Protein 6QKV (pdb70)

Organism: Pseudomonas aeruginosa (strain ATCC 15692 / DSM 22644 / CIP 104116 / JCM 14847 / LMG 12228 / 1C / PRS 101 / PAO1) (NCBI:txid208964)

Sequence (286 aa):
SHMFHVILFQPEIPPNTGNIIRLCANAGCSLHLIEPLGFELDAGLDYHEYASVRRYPYLQSCLEALGQPRLFAFTTKGSRAFHEVAYQRGDAFLFGPESRGLPEDVRNALPTDRRLRLPMREGCRSLNLSNTVAVTVYEAWRQLGFAMDSHMFHVILFQPEIPPNTGNIIRLCANAGCSLHLIEPLGFSVRRYPYLQSCLEALGQPRLFAFTTKGSRAFHEVAYQRGDAFLFGPESRGLPEDVRNALPTDRRLRLPMREGCRSLNLSNTVAVTVYEAWRQLGFAMD

Nearest PDB structures (foldseek):
  6qkv-assembly1_A  TM=1.007E+00  e=8.409E-33  Pseudomonas aeruginosa
  6qkv-assembly1_B  TM=9.987E-01  e=2.099E-28  Pseudomonas aeruginosa
  6qh8-assembly1_A  TM=9.660E-01  e=5.030E-29  Pseudomonas aeruginosa
  6qh8-assembly2_D  TM=9.516E-01  e=4.424E-28  Pseudomonas aeruginosa
  4kgn-assembly4_G  TM=9.432E-01  e=8.434E-19  Burkholderia pseudomallei 1710b

B-factor: mean 39.18, std 14.66, range [15.57, 101.91]

InterPro domains:
  IPR001537 tRNA/rRNA methyltransferase, SpoU type [PF00588] (2-142)
  IPR016914 tRNA (cytidine/uridine-2'-O-)-methyltransferase TrmL [MF_01885] (2-151)
  IPR016914 tRNA (cytidine/uridine-2'-O-)-methyltransferase TrmL [PIRSF029256] (1-151)
  IPR016914 tRNA (cytidine/uridine-2'-O-)-methyltransferase TrmL [PTHR42971] (1-150)
  IPR016914 tRNA (cytidine/uridine-2'-O-)-methyltransferase TrmL [cd18094] (3-148)
  IPR029026 tRNA (guanine-N1-)-methyltransferase, N-terminal [G3DSA:3.40.1280.10] (1-152)
  IPR029028 Alpha/beta knot methyltransferases [SSF75217] (1-150)

Structure (mmCIF, N/CA/C/O backbone):
data_6QKV
#
_entry.id   6QKV
#
_cell.length_a   85.661
_cell.length_b   167.114
_cell.length_c   48.924
_cell.angle_alpha   90.00
_cell.angle_beta   90.00
_cell.angle_gamma   90.00
#
_symmetry.space_group_name_H-M   'C 2 2 21'
#
loop_
_entity.id
_entity.type
_entity.pdbx_description
1 polymer "tRNA (cytidine(34)-2'-O)-methyltransferase"
2 non-polymer 'SULFATE ION'
3 non-polymer GLYCEROL
4 water water
#
loop_
_atom_site.group_PDB
_atom_site.id
_atom_site.type_symbol
_atom_site.label_atom_id
_atom_site.label_alt_id
_atom_site.label_comp_id
_atom_site.label_asym_id
_atom_site.label_entity_id
_atom_site.label_seq_id
_atom_site.pdbx_PDB_ins_code
_atom_site.Cartn_x
_atom_site.Cartn_y
_atom_site.Cartn_z
_atom_site.occupancy
_atom_site.B_iso_or_equiv
_atom_site.auth_seq_id
_atom_site.auth_comp_id
_atom_site.auth_asym_id
_atom_site.auth_atom_id
_atom_site.pdbx_PDB_model_num
ATOM 1 N N . SER A 1 1 ? -25.706 -25.473 4.056 1.00 54.32 4 SER A N 1
ATOM 2 C CA . SER A 1 1 ? -26.854 -25.499 3.151 1.00 55.88 4 SER A CA 1
ATOM 3 C C . SER A 1 1 ? -26.425 -25.051 1.755 1.00 51.14 4 SER A C 1
ATOM 4 O O . SER A 1 1 ? -25.628 -24.119 1.604 1.00 48.71 4 SER A O 1
ATOM 7 N N . HIS A 1 2 ? -26.943 -25.717 0.728 1.00 45.63 5 HIS A N 1
ATOM 8 C CA . HIS A 1 2 ? -26.458 -25.509 -0.627 1.00 40.57 5 HIS A CA 1
ATOM 9 C C . HIS A 1 2 ? -27.573 -24.978 -1.514 1.00 37.15 5 HIS A C 1
ATOM 10 O O . HIS A 1 2 ? -28.715 -25.444 -1.442 1.00 36.29 5 HIS A O 1
ATOM 17 N N . MET A 1 3 ? -27.221 -24.003 -2.357 1.00 31.33 6 MET A N 1
ATOM 18 C CA . MET A 1 3 ? -28.196 -23.392 -3.255 1.00 31.17 6 MET A CA 1
ATOM 19 C C . MET A 1 3 ? -28.820 -24.409 -4.214 1.00 28.71 6 MET A C 1
ATOM 20 O O . MET A 1 3 ? -30.053 -24.464 -4.354 1.00 28.69 6 MET A O 1
ATOM 25 N N . PHE A 1 4 ? -27.990 -25.188 -4.921 1.00 26.14 7 PHE A N 1
ATOM 26 C CA . PHE A 1 4 ? -28.481 -26.222 -5.833 1.00 23.24 7 PHE A CA 1
ATOM 27 C C . PHE A 1 4 ? -27.755 -27.535 -5.571 1.00 26.75 7 PHE A C 1
ATOM 28 O O . PHE A 1 4 ? -26.711 -27.563 -4.917 1.00 26.23 7 PHE A O 1
ATOM 36 N N . HIS A 1 5 ? -28.304 -28.630 -6.114 1.00 20.86 8 HIS A N 1
ATOM 37 C CA . HIS A 1 5 ? -27.722 -29.966 -5.981 1.00 20.93 8 HIS A CA 1
ATOM 38 C C . HIS A 1 5 ? -27.441 -30.507 -7.372 1.00 24.43 8 HIS A C 1
ATOM 39 O O . HIS A 1 5 ? -28.368 -30.655 -8.174 1.00 23.36 8 HIS A O 1
ATOM 46 N N . VAL A 1 6 ? -26.183 -30.838 -7.649 1.00 20.50 9 VAL A N 1
ATOM 47 C CA . VAL A 1 6 ? -25.811 -31.429 -8.931 1.00 19.39 9 VAL A CA 1
ATOM 48 C C . VAL A 1 6 ? -25.745 -32.931 -8.738 1.00 19.39 9 VAL A C 1
ATOM 49 O O . VAL A 1 6 ? -25.108 -33.417 -7.793 1.00 20.67 9 VAL A O 1
ATOM 53 N N . ILE A 1 7 ? -26.414 -33.675 -9.612 1.00 18.17 10 ILE A N 1
ATOM 54 C CA . ILE A 1 7 ? -26.416 -35.134 -9.546 1.00 18.38 10 ILE A CA 1
ATOM 55 C C . ILE A 1 7 ? -25.849 -35.648 -10.856 1.00 18.53 10 ILE A C 1
ATOM 56 O O . ILE A 1 7 ? -26.399 -35.366 -11.927 1.00 15.57 10 ILE A O 1
ATOM 61 N N . LEU A 1 8 ? -24.749 -36.390 -10.773 1.00 17.49 11 LEU A N 1
ATOM 62 C CA . LEU A 1 8 ? -24.145 -37.033 -11.934 1.00 18.07 11 LEU A CA 1
ATOM 63 C C . LEU A 1 8 ? -24.519 -38.510 -11.898 1.00 19.30 11 LEU A C 1
ATOM 64 O O . LEU A 1 8 ? -24.175 -39.215 -10.942 1.00 19.50 11 LEU A O 1
ATOM 69 N N . PHE A 1 9 ? -25.231 -38.967 -12.929 1.00 19.06 12 PHE A N 1
ATOM 70 C CA . PHE A 1 9 ? -25.651 -40.356 -13.044 1.00 20.61 12 PHE A CA 1
ATOM 71 C C . PHE A 1 9 ? -24.545 -41.151 -13.732 1.00 21.99 12 PHE A C 1
ATOM 72 O O . PHE A 1 9 ? -24.245 -40.912 -14.908 1.00 20.54 12 PHE A O 1
ATOM 80 N N . GLN A 1 10 ? -23.930 -42.061 -12.982 1.00 19.39 13 GLN A N 1
ATOM 81 C CA . GLN A 1 10 ? -22.868 -42.947 -13.470 1.00 20.99 13 GLN A CA 1
ATOM 82 C C . GLN A 1 10 ? -21.769 -42.258 -14.262 1.00 22.63 13 GLN A C 1
ATOM 83 O O . GLN A 1 10 ? -21.443 -42.648 -15.384 1.00 20.06 13 GLN A O 1
ATOM 89 N N . PRO A 1 11 ? -21.123 -41.243 -13.678 1.00 22.48 14 PRO A N 1
ATOM 90 C CA . PRO A 1 11 ? -20.090 -40.514 -14.420 1.00 20.80 14 PRO A CA 1
ATOM 91 C C . PRO A 1 11 ? -18.906 -41.421 -14.716 1.00 26.15 14 PRO A C 1
ATOM 92 O O . PRO A 1 11 ? -18.560 -42.314 -13.935 1.00 23.71 14 PRO A O 1
ATOM 96 N N . GLU A 1 12 ? -18.283 -41.176 -15.866 1.00 21.13 15 GLU A N 1
ATOM 97 C CA . GLU A 1 12 ? -17.279 -42.066 -16.421 1.00 27.52 15 GLU A CA 1
ATOM 98 C C . GLU A 1 12 ? -15.868 -41.490 -16.470 1.00 27.42 15 GLU A C 1
ATOM 99 O O . GLU A 1 12 ? -14.917 -42.264 -16.411 1.00 26.67 15 GLU A O 1
ATOM 105 N N . ILE A 1 13 ? -15.700 -40.175 -16.605 1.00 28.29 16 ILE A N 1
ATOM 106 C CA . ILE A 1 13 ? -14.429 -39.548 -16.965 1.00 27.07 16 ILE A CA 1
ATOM 107 C C . ILE A 1 13 ? -13.918 -38.761 -15.756 1.00 28.22 16 ILE A C 1
ATOM 108 O O . ILE A 1 13 ? -14.530 -37.752 -15.371 1.00 25.07 16 ILE A O 1
ATOM 113 N N . PRO A 1 14 ? -12.806 -39.157 -15.137 1.00 29.48 17 PRO A N 1
ATOM 114 C CA . PRO A 1 14 ? -12.420 -38.563 -13.840 1.00 28.18 17 PRO A CA 1
ATOM 115 C C . PRO A 1 14 ? -12.257 -37.050 -13.906 1.00 24.28 17 PRO A C 1
ATOM 116 O O . PRO A 1 14 ? -12.727 -36.341 -13.000 1.00 24.91 17 PRO A O 1
ATOM 120 N N . PRO A 1 15 ? -11.565 -36.504 -14.920 1.00 28.70 18 PRO A N 1
ATOM 121 C CA . PRO A 1 15 ? -11.353 -35.042 -14.939 1.00 28.93 18 PRO A CA 1
ATOM 122 C C . PRO A 1 15 ? -12.636 -34.228 -15.063 1.00 26.43 18 PRO A C 1
ATOM 123 O O . PRO A 1 15 ? -12.666 -33.078 -14.600 1.00 24.33 18 PRO A O 1
ATOM 127 N N . ASN A 1 16 ? -13.682 -34.778 -15.689 1.00 23.87 19 ASN A N 1
ATOM 128 C CA . ASN A 1 16 ? -14.972 -34.093 -15.727 1.00 25.10 19 ASN A CA 1
ATOM 129 C C . ASN A 1 16 ? -15.507 -33.875 -14.326 1.00 21.21 19 ASN A C 1
ATOM 130 O O . ASN A 1 16 ? -15.971 -32.782 -13.986 1.00 22.75 19 ASN A O 1
ATOM 135 N N . THR A 1 17 ? -15.497 -34.933 -13.513 1.00 23.83 20 THR A N 1
ATOM 136 C CA . THR A 1 17 ? -15.985 -34.823 -12.142 1.00 22.20 20 THR A CA 1
ATOM 137 C C . THR A 1 17 ? -15.101 -33.892 -11.323 1.00 21.71 20 THR A C 1
ATOM 138 O O . THR A 1 17 ? -15.601 -33.099 -10.516 1.00 23.76 20 THR A O 1
ATOM 142 N N . GLY A 1 18 ? -13.785 -33.941 -11.540 1.00 24.83 21 GLY A N 1
ATOM 143 C CA . GLY A 1 18 ? -12.914 -32.984 -10.876 1.00 23.90 21 GLY A CA 1
ATOM 144 C C . GLY A 1 18 ? -13.269 -31.546 -11.205 1.00 26.82 21 GLY A C 1
ATOM 145 O O . GLY A 1 18 ? -13.367 -30.704 -10.318 1.00 28.56 21 GLY A O 1
ATOM 146 N N . ASN A 1 19 ? -13.465 -31.244 -12.497 1.00 23.78 22 ASN A N 1
ATOM 147 C CA . ASN A 1 19 ? -13.884 -29.893 -12.873 1.00 23.73 22 ASN A CA 1
ATOM 148 C C . ASN A 1 19 ? -15.239 -29.551 -12.283 1.00 24.24 22 ASN A C 1
ATOM 149 O O . ASN A 1 19 ? -15.487 -28.391 -11.926 1.00 24.04 22 ASN A O 1
ATOM 154 N N . ILE A 1 20 ? -16.130 -30.539 -12.174 1.00 21.32 23 ILE A N 1
ATOM 155 C CA . ILE A 1 20 ? -17.448 -30.244 -11.625 1.00 21.55 23 ILE A CA 1
ATOM 156 C C . ILE A 1 20 ? -17.370 -29.987 -10.117 1.00 23.05 23 ILE A C 1
ATOM 157 O O . ILE A 1 20 ? -18.116 -29.164 -9.592 1.00 21.66 23 ILE A O 1
ATOM 162 N N . ILE A 1 21 ? -16.467 -30.663 -9.405 1.00 24.65 24 ILE A N 1
ATOM 163 C CA . ILE A 1 21 ? -16.270 -30.364 -7.984 1.00 25.65 24 ILE A CA 1
ATOM 164 C C . ILE A 1 21 ? -15.873 -28.905 -7.799 1.00 27.20 24 ILE A C 1
ATOM 165 O O . ILE A 1 21 ? -16.428 -28.184 -6.956 1.00 26.69 24 ILE A O 1
ATOM 170 N N . ARG A 1 22 ? -14.908 -28.440 -8.596 1.00 28.16 25 ARG A N 1
ATOM 171 C CA . ARG A 1 22 ? -14.499 -27.042 -8.499 1.00 31.32 25 ARG A CA 1
ATOM 172 C C . ARG A 1 22 ? -15.667 -26.110 -8.807 1.00 30.49 25 ARG A C 1
ATOM 173 O O . ARG A 1 22 ? -15.878 -25.109 -8.111 1.00 27.62 25 ARG A O 1
ATOM 181 N N . LEU A 1 23 ? -16.457 -26.432 -9.836 1.00 25.51 26 LEU A N 1
ATOM 182 C CA . LEU A 1 23 ? -17.615 -25.595 -10.155 1.00 26.59 26 LEU A CA 1
ATOM 183 C C . LEU A 1 23 ? -18.580 -25.530 -8.983 1.00 27.32 26 LEU A C 1
ATOM 184 O O . LEU A 1 23 ? -19.099 -24.451 -8.639 1.00 23.98 26 LEU A O 1
ATOM 189 N N . CYS A 1 24 ? -18.846 -26.675 -8.359 1.00 25.77 27 CYS A N 1
ATOM 190 C CA . CYS A 1 24 ? -19.826 -26.689 -7.281 1.00 27.82 27 CYS A CA 1
ATOM 191 C C . CYS A 1 24 ? -19.328 -25.904 -6.078 1.00 27.16 27 CYS A C 1
ATOM 192 O O . CYS A 1 24 ? -20.106 -25.173 -5.444 1.00 29.00 27 CYS A O 1
ATOM 195 N N . ALA A 1 25 ? -18.027 -25.986 -5.783 1.00 26.42 28 ALA A N 1
ATOM 196 C CA . ALA A 1 25 ? -17.485 -25.185 -4.689 1.00 34.19 28 ALA A CA 1
ATOM 197 C C . ALA A 1 25 ? -17.629 -23.693 -4.990 1.00 31.80 28 ALA A C 1
ATOM 198 O O . ALA A 1 25 ? -18.037 -22.912 -4.124 1.00 31.86 28 ALA A O 1
ATOM 200 N N . ASN A 1 26 ? -17.357 -23.287 -6.231 1.00 30.62 29 ASN A N 1
ATOM 201 C CA . ASN A 1 26 ? -17.503 -21.881 -6.598 1.00 31.82 29 ASN A CA 1
ATOM 202 C C . ASN A 1 26 ? -18.957 -21.418 -6.509 1.00 32.74 29 ASN A C 1
ATOM 203 O O . ASN A 1 26 ? -19.236 -20.310 -6.041 1.00 36.46 29 ASN A O 1
ATOM 208 N N . ALA A 1 27 ? -19.900 -22.239 -6.942 1.00 27.90 30 ALA A N 1
ATOM 209 C CA . ALA A 1 27 ? -21.279 -21.768 -7.028 1.00 28.61 30 ALA A CA 1
ATOM 210 C C . ALA A 1 27 ? -22.121 -22.120 -5.806 1.00 30.53 30 ALA A C 1
ATOM 211 O O . ALA A 1 27 ? -23.278 -21.691 -5.726 1.00 33.11 30 ALA A O 1
ATOM 213 N N . GLY A 1 28 ? -21.581 -22.885 -4.865 1.00 28.03 31 GLY A N 1
ATOM 214 C CA . GLY A 1 28 ? -22.319 -23.231 -3.671 1.00 31.63 31 GLY A CA 1
ATOM 215 C C . GLY A 1 28 ? -23.252 -24.410 -3.818 1.00 35.30 31 GLY A C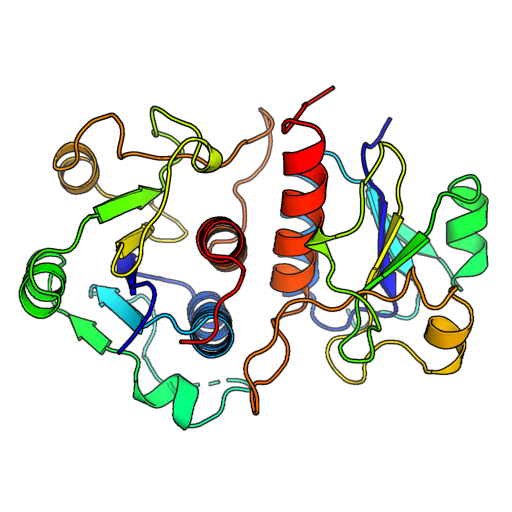 1
ATOM 216 O O . GLY A 1 28 ? -24.228 -24.512 -3.063 1.00 37.84 31 GLY A O 1
ATOM 217 N N . CYS A 1 29 ? -22.980 -25.307 -4.764 1.00 26.51 32 CYS A N 1
ATOM 218 C CA . CYS A 1 29 ? -23.792 -26.487 -5.011 1.00 27.25 32 CYS A CA 1
ATOM 219 C C . CYS A 1 29 ? -23.227 -27.695 -4.283 1.00 26.53 32 CYS A C 1
ATOM 220 O O . CYS A 1 29 ? -22.017 -27.816 -4.097 1.00 24.28 32 CYS A O 1
ATOM 223 N N . SER A 1 30 ? -24.116 -28.600 -3.891 1.00 25.55 33 SER A N 1
ATOM 224 C CA . SER A 1 30 ? -23.699 -29.918 -3.445 1.00 29.60 33 SER A CA 1
ATOM 225 C C . SER A 1 30 ? -23.587 -30.839 -4.654 1.00 25.95 33 SER A C 1
ATOM 226 O O . SER A 1 30 ? -24.250 -30.638 -5.672 1.00 22.93 33 SER A O 1
ATOM 229 N N . LEU A 1 31 ? -22.739 -31.856 -4.536 1.00 24.24 34 LEU A N 1
ATOM 230 C CA . LEU A 1 31 ? -22.458 -32.760 -5.641 1.00 22.48 34 LEU A CA 1
ATOM 231 C C . LEU A 1 31 ? -22.725 -34.188 -5.192 1.00 25.99 34 LEU A C 1
ATOM 232 O O . LEU A 1 31 ? -22.263 -34.605 -4.121 1.00 21.78 34 LEU A O 1
ATOM 237 N N . HIS A 1 32 ? -23.460 -34.930 -6.017 1.00 20.30 35 HIS A N 1
ATOM 238 C CA . HIS A 1 32 ? -23.893 -36.283 -5.715 1.00 20.57 35 HIS A CA 1
ATOM 239 C C . HIS A 1 32 ? -23.624 -37.152 -6.928 1.00 23.18 35 HIS A C 1
ATOM 240 O O . HIS A 1 32 ? -23.963 -36.762 -8.049 1.00 19.83 35 HIS A O 1
ATOM 247 N N . LEU A 1 33 ? -23.015 -38.310 -6.706 1.00 18.01 36 LEU A N 1
ATOM 248 C CA . LEU A 1 33 ? -22.646 -39.227 -7.778 1.00 18.53 36 LEU A CA 1
ATOM 249 C C . LEU A 1 33 ? -23.381 -40.545 -7.597 1.00 18.62 36 LEU A C 1
ATOM 250 O O . LEU A 1 33 ? -23.348 -41.129 -6.508 1.00 22.18 36 LEU A O 1
ATOM 255 N N . ILE A 1 34 ? -24.004 -41.036 -8.667 1.00 17.76 37 ILE A N 1
ATOM 256 C CA . ILE A 1 34 ? -24.754 -42.292 -8.637 1.00 21.55 37 ILE A CA 1
ATOM 257 C C . ILE A 1 34 ? -23.876 -43.391 -9.210 1.00 24.52 37 ILE A C 1
ATOM 258 O O . ILE A 1 34 ? -23.448 -43.317 -10.372 1.00 21.53 37 ILE A O 1
ATOM 263 N N . GLU A 1 35 ? -23.612 -44.411 -8.392 1.00 20.84 38 GLU A N 1
ATOM 264 C CA . GLU A 1 35 ? -22.816 -45.563 -8.791 1.00 22.71 38 GLU A CA 1
ATOM 265 C C . GLU A 1 35 ? -23.543 -46.404 -9.842 1.00 26.24 38 GLU A C 1
ATOM 266 O O . GLU A 1 35 ? -24.762 -46.322 -9.982 1.00 24.89 38 GLU A O 1
ATOM 272 N N . PRO A 1 36 ? -22.805 -47.241 -10.593 1.00 26.36 39 PRO A N 1
ATOM 273 C CA . PRO A 1 36 ? -21.337 -47.337 -10.579 1.00 25.64 39 PRO A CA 1
ATOM 274 C C . PRO A 1 36 ? -20.665 -46.172 -11.303 1.00 30.84 39 PRO A C 1
ATOM 275 O O . PRO A 1 36 ? -21.199 -45.691 -12.311 1.00 25.57 39 PRO A O 1
ATOM 279 N N . LEU A 1 37 ? -19.520 -45.729 -10.787 1.00 27.93 4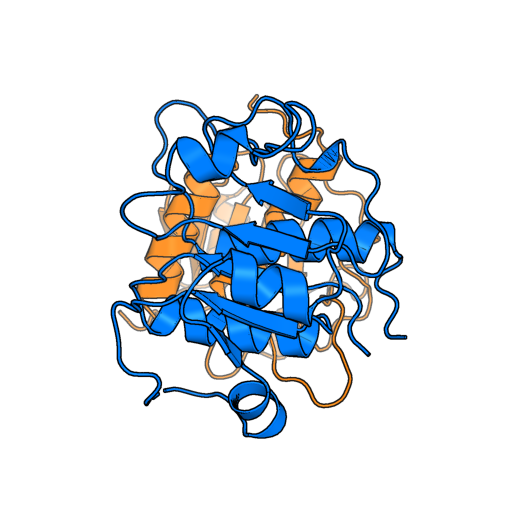0 LEU A N 1
ATOM 280 C CA . LEU A 1 37 ? -18.679 -44.737 -11.435 1.00 30.76 40 LEU A CA 1
ATOM 281 C C . LEU A 1 37 ? -17.683 -45.427 -12.349 1.00 34.19 40 LEU A C 1
ATOM 282 O O . LEU A 1 37 ? -17.294 -46.568 -12.109 1.00 33.29 40 LEU A O 1
ATOM 287 N N . GLY A 1 38 ? -17.243 -44.712 -13.385 1.00 28.47 41 GLY A N 1
ATOM 288 C CA . GLY A 1 38 ? -16.245 -45.280 -14.269 1.00 32.07 41 GLY A CA 1
ATOM 289 C C . GLY A 1 38 ? -14.820 -45.123 -13.800 1.00 31.00 41 GLY A C 1
ATOM 290 O O . GLY A 1 38 ? -13.888 -45.458 -14.530 1.00 40.56 41 GLY A O 1
ATOM 291 N N . PHE A 1 39 ? -14.623 -44.608 -12.594 1.00 29.73 42 PHE A N 1
ATOM 292 C CA . PHE A 1 39 ? -13.305 -44.322 -12.068 1.00 35.58 42 PHE A CA 1
ATOM 293 C C . PHE A 1 39 ? -13.382 -44.453 -10.558 1.00 43.22 42 PHE A C 1
ATOM 294 O O . PHE A 1 39 ? -14.467 -44.408 -9.964 1.00 37.67 42 PHE A O 1
ATOM 302 N N . GLU A 1 40 ? -12.221 -44.605 -9.935 1.00 47.02 43 GLU A N 1
ATOM 303 C CA . GLU A 1 40 ? -12.166 -44.595 -8.487 1.00 51.50 43 GLU A CA 1
ATOM 304 C C . GLU A 1 40 ? -11.994 -43.167 -7.997 1.00 52.04 43 GLU A C 1
ATOM 305 O O . GLU A 1 40 ? -11.225 -42.389 -8.572 1.00 52.16 43 GLU A O 1
ATOM 311 N N . LEU A 1 41 ? -12.726 -42.829 -6.933 1.00 48.10 44 LEU A N 1
ATOM 312 C CA . LEU A 1 41 ? -12.734 -41.475 -6.374 1.00 54.62 44 LEU A CA 1
ATOM 313 C C . LEU A 1 41 ? -11.421 -41.222 -5.630 1.00 62.87 44 LEU A C 1
ATOM 314 O O . LEU A 1 41 ? -11.366 -41.121 -4.401 1.00 65.91 44 LEU A O 1
ATOM 319 N N . ASP A 1 42 ? -10.358 -41.068 -6.425 1.00 63.35 45 ASP A N 1
ATOM 320 C CA . ASP A 1 42 ? -8.966 -41.253 -5.985 1.00 68.38 45 ASP A CA 1
ATOM 321 C C . ASP A 1 42 ? -8.765 -41.378 -4.492 1.00 69.69 45 ASP A C 1
ATOM 322 O O . ASP A 1 42 ? -8.594 -42.482 -3.983 1.00 70.46 45 ASP A O 1
ATOM 327 N N . ALA A 1 49 ? -4.962 -33.475 -8.533 1.00 74.63 52 ALA A N 1
ATOM 328 C CA . ALA A 1 49 ? -5.501 -33.002 -9.803 1.00 71.85 52 ALA A CA 1
ATOM 329 C C . ALA A 1 49 ? -5.762 -31.502 -9.753 1.00 70.04 52 ALA A C 1
ATOM 330 O O . ALA A 1 49 ? -6.248 -30.917 -10.721 1.00 69.55 52 ALA A O 1
ATOM 332 N N . GLY A 1 50 ? -5.453 -30.891 -8.610 1.00 73.07 53 GLY A N 1
ATOM 333 C CA . GLY A 1 50 ? -5.566 -29.453 -8.425 1.00 69.49 53 GLY A CA 1
ATOM 334 C C . GLY A 1 50 ? -6.559 -28.994 -7.371 1.00 72.28 53 GLY A C 1
ATOM 335 O O . GLY A 1 50 ? -6.570 -27.797 -7.045 1.00 71.87 53 GLY A O 1
ATOM 336 N N . LEU A 1 51 ? -7.390 -29.866 -6.805 1.00 69.30 54 LEU A N 1
ATOM 337 C CA . LEU A 1 51 ? -8.475 -29.428 -5.936 1.00 68.95 54 LEU A CA 1
ATOM 338 C C . LEU A 1 51 ? -8.111 -29.548 -4.458 1.00 69.37 54 LEU A C 1
ATOM 339 O O . LEU A 1 51 ? -7.279 -30.366 -4.055 1.00 69.29 54 LEU A O 1
ATOM 344 N N . ASP A 1 52 ? -8.778 -28.719 -3.651 1.00 69.56 55 ASP A N 1
ATOM 345 C CA . ASP A 1 52 ? -8.556 -28.594 -2.218 1.00 71.03 55 ASP A CA 1
ATOM 346 C C . ASP A 1 52 ? -9.357 -29.649 -1.448 1.00 73.04 55 ASP A C 1
ATOM 347 O O . ASP A 1 52 ? -10.041 -30.498 -2.028 1.00 76.11 55 ASP A O 1
ATOM 352 N N . TYR A 1 53 ? -9.279 -29.589 -0.115 1.00 71.48 56 TYR A N 1
ATOM 353 C CA . TYR A 1 53 ? -10.029 -30.518 0.729 1.00 71.41 56 TYR A CA 1
ATOM 354 C C . TYR A 1 53 ? -11.492 -30.094 0.857 1.00 71.32 56 TYR A C 1
ATOM 355 O O . TYR A 1 53 ? -12.403 -30.911 0.668 1.00 69.83 56 TYR A O 1
ATOM 364 N N . HIS A 1 54 ? -11.733 -28.816 1.165 1.00 69.79 57 HIS A N 1
ATOM 365 C CA . HIS A 1 54 ? -13.074 -28.286 1.405 1.00 73.78 57 HIS A CA 1
ATOM 366 C C . HIS A 1 54 ? -13.951 -28.285 0.155 1.00 76.34 57 HIS A C 1
ATOM 367 O O . HIS A 1 54 ? -15.120 -27.885 0.217 1.00 73.09 57 HIS A O 1
ATOM 374 N N . GLU A 1 55 ? -13.393 -28.699 -0.984 1.00 72.09 58 GLU A N 1
ATOM 375 C CA . GLU A 1 55 ? -14.174 -29.027 -2.172 1.00 68.69 58 GLU A CA 1
ATOM 376 C C . GLU A 1 55 ? -14.414 -30.527 -2.289 1.00 66.42 58 GLU A C 1
ATOM 377 O O . GLU A 1 55 ? -15.554 -30.979 -2.433 1.00 66.80 58 GLU A O 1
ATOM 383 N N . TYR A 1 56 ? -13.335 -31.302 -2.176 1.00 67.28 59 TYR A N 1
ATOM 384 C CA . TYR A 1 56 ? -13.294 -32.708 -2.564 1.00 59.98 59 TYR A CA 1
ATOM 385 C C . TYR A 1 56 ? -13.977 -33.612 -1.540 1.00 68.74 59 TYR A C 1
ATOM 386 O O . TYR A 1 56 ? -14.494 -34.679 -1.902 1.00 63.65 59 TYR A O 1
ATOM 395 N N . ALA A 1 57 ? -14.019 -33.193 -0.270 1.00 69.23 60 ALA A N 1
ATOM 396 C CA . ALA A 1 57 ? -14.490 -34.056 0.808 1.00 65.61 60 ALA A CA 1
ATOM 397 C C . ALA A 1 57 ? -16.003 -34.028 0.994 1.00 58.41 60 ALA A C 1
ATOM 398 O O . ALA A 1 57 ? -16.543 -34.910 1.670 1.00 56.53 60 ALA A O 1
ATOM 400 N N . SER A 1 58 ? -16.696 -33.043 0.433 1.00 57.87 61 SER A N 1
ATOM 401 C CA . SER A 1 58 ? -18.146 -32.951 0.554 1.00 56.63 61 SER A CA 1
ATOM 402 C C . SER A 1 58 ? -18.886 -33.728 -0.533 1.00 51.06 61 SER A C 1
ATOM 403 O O . SER A 1 58 ? -20.121 -33.755 -0.524 1.00 47.79 61 SER A O 1
ATOM 406 N N . VAL A 1 59 ? -18.171 -34.350 -1.464 1.00 49.51 62 VAL A N 1
ATOM 407 C CA . VAL A 1 59 ? -18.801 -35.057 -2.574 1.00 42.20 62 VAL A CA 1
ATOM 408 C C . VAL A 1 59 ? -19.337 -36.395 -2.083 1.00 37.73 62 VAL A C 1
ATOM 409 O O . VAL A 1 59 ? -18.612 -37.179 -1.462 1.00 36.64 62 VAL A O 1
ATOM 413 N N . ARG A 1 60 ? -20.600 -36.668 -2.378 1.00 30.00 63 ARG A N 1
ATOM 414 C CA . ARG A 1 60 ? -21.290 -37.843 -1.866 1.00 25.82 63 ARG A CA 1
ATOM 415 C C . ARG A 1 60 ? -21.606 -38.820 -2.991 1.00 31.08 63 ARG A C 1
ATOM 416 O O . ARG A 1 60 ? -21.922 -38.400 -4.113 1.00 25.81 63 ARG A O 1
ATOM 424 N N . ARG A 1 61 ? -21.522 -40.123 -2.692 1.00 23.50 64 ARG A N 1
ATOM 425 C CA . ARG A 1 61 ? -21.880 -41.184 -3.630 1.00 25.32 64 ARG A CA 1
ATOM 426 C C . ARG A 1 61 ? -23.087 -41.950 -3.106 1.00 27.71 64 ARG A C 1
ATOM 427 O O . ARG A 1 61 ? -23.288 -42.058 -1.895 1.00 26.91 64 ARG A O 1
ATOM 435 N N . TYR A 1 62 ? -23.882 -42.496 -4.024 1.00 23.00 65 TYR A N 1
ATOM 436 C CA . TYR A 1 62 ? -25.068 -43.282 -3.698 1.00 24.71 65 TYR A CA 1
ATOM 437 C C . TYR A 1 62 ? -25.164 -44.474 -4.633 1.00 25.15 65 TYR A C 1
ATOM 438 O O . TYR A 1 62 ? -24.824 -44.368 -5.821 1.00 23.01 65 TYR A O 1
ATOM 447 N N . PRO A 1 63 ? -25.672 -45.609 -4.134 1.00 22.15 66 PRO A N 1
ATOM 448 C CA . PRO A 1 63 ? -25.829 -46.786 -4.998 1.00 22.70 66 PRO A CA 1
ATOM 449 C C . PRO A 1 63 ? -26.878 -46.598 -6.091 1.00 30.35 66 PRO A C 1
ATOM 450 O O . PRO A 1 63 ? -26.720 -47.155 -7.186 1.00 24.60 66 PRO A O 1
ATOM 454 N N . TYR A 1 64 ? -27.932 -45.819 -5.827 1.00 25.79 67 TYR A N 1
ATOM 455 C CA . TYR A 1 64 ? -29.066 -45.661 -6.728 1.00 29.64 67 TYR A CA 1
ATOM 456 C C . TYR A 1 64 ? -29.521 -44.213 -6.711 1.00 26.98 67 TYR A C 1
ATOM 457 O O . TYR A 1 64 ? -29.381 -43.515 -5.706 1.00 24.89 67 TYR A O 1
ATOM 466 N N . LEU A 1 65 ? -30.123 -43.790 -7.819 1.00 25.32 68 LEU A N 1
ATOM 467 C CA . LEU A 1 65 ? -30.627 -42.426 -7.904 1.00 26.04 68 LEU A CA 1
ATOM 468 C C . LEU A 1 65 ? -31.675 -42.164 -6.828 1.00 25.96 68 LEU A C 1
ATOM 469 O O . LEU A 1 65 ? -31.693 -41.095 -6.206 1.00 25.94 68 LEU A O 1
ATOM 474 N N . GLN A 1 66 ? -32.560 -43.126 -6.595 1.00 27.89 69 GLN A N 1
ATOM 475 C CA . GLN A 1 66 ? -33.576 -42.932 -5.569 1.00 33.73 69 GLN A CA 1
ATOM 476 C C . GLN A 1 66 ? -32.962 -42.738 -4.190 1.00 27.35 69 GLN A C 1
ATOM 477 O O . GLN A 1 66 ? -33.498 -41.970 -3.390 1.00 25.26 69 GLN A O 1
ATOM 483 N N . SER A 1 67 ? -31.847 -43.414 -3.890 1.00 25.93 70 SER A N 1
ATOM 484 C CA . SER A 1 67 ? -31.207 -43.215 -2.591 1.00 28.80 70 SER A CA 1
ATOM 485 C C . SER A 1 67 ? -30.764 -41.774 -2.439 1.00 29.29 70 SER A C 1
ATOM 486 O O . SER A 1 67 ? -30.874 -41.181 -1.362 1.00 29.04 70 SER A O 1
ATOM 489 N N . CYS A 1 68 ? -30.254 -41.196 -3.522 1.00 28.55 71 CYS A N 1
ATOM 490 C CA . CYS A 1 68 ? -29.823 -39.811 -3.490 1.00 23.88 71 CYS A CA 1
ATOM 491 C C . CYS A 1 68 ? -31.016 -38.877 -3.287 1.00 25.90 71 CYS A C 1
ATOM 492 O O . CYS A 1 68 ? -30.985 -37.981 -2.435 1.00 27.18 71 CYS A O 1
ATOM 495 N N . LEU A 1 69 ? -32.082 -39.076 -4.062 1.00 24.22 72 LEU A N 1
ATOM 496 C CA . LEU A 1 69 ? -33.249 -38.206 -3.960 1.00 25.02 72 LEU A CA 1
ATOM 497 C C . LEU A 1 69 ? -33.873 -38.278 -2.568 1.00 30.06 72 LEU A C 1
ATOM 498 O O . LEU A 1 69 ? -34.343 -37.266 -2.035 1.00 26.76 72 LEU A O 1
ATOM 503 N N . GLU A 1 70 ? -33.885 -39.469 -1.963 1.00 29.84 73 GLU A N 1
ATOM 504 C CA . GLU A 1 70 ? -34.415 -39.584 -0.607 1.00 32.85 73 GLU A CA 1
ATOM 505 C C . GLU A 1 70 ? -33.559 -38.803 0.384 1.00 31.19 73 GLU A C 1
ATOM 506 O O . GLU A 1 70 ? -34.085 -38.053 1.215 1.00 32.24 73 GLU A O 1
ATOM 512 N N . ALA A 1 71 ? -32.235 -38.920 0.277 1.00 28.25 74 ALA A N 1
ATOM 513 C CA . ALA A 1 71 ? -31.352 -38.165 1.162 1.00 28.44 74 ALA A CA 1
ATOM 514 C C . ALA A 1 71 ? -31.498 -36.658 0.967 1.00 33.27 74 ALA A C 1
ATOM 515 O O . ALA A 1 71 ? -31.274 -35.885 1.908 1.00 32.37 74 ALA A O 1
ATOM 517 N N . LEU A 1 72 ? -31.857 -36.212 -0.236 1.00 28.70 75 LEU A N 1
ATOM 518 C CA . LEU A 1 72 ? -32.063 -34.794 -0.496 1.00 26.54 75 LEU A CA 1
ATOM 519 C C . LEU A 1 72 ? -33.467 -34.312 -0.144 1.00 32.04 75 LEU A C 1
ATOM 520 O O . LEU A 1 72 ? -33.762 -33.127 -0.318 1.00 31.79 75 LEU A O 1
ATOM 525 N N . GLY A 1 73 ? -34.345 -35.188 0.332 1.00 33.71 76 GLY A N 1
ATOM 526 C CA . GLY A 1 73 ? -35.694 -34.759 0.654 1.00 32.77 76 GLY A CA 1
ATOM 527 C C . GLY A 1 73 ? -36.595 -34.602 -0.545 1.00 33.39 76 GLY A C 1
ATOM 528 O O . GLY A 1 73 ? -37.528 -33.795 -0.509 1.00 31.13 76 GLY A O 1
ATOM 529 N N . GLN A 1 74 ? -36.357 -35.375 -1.610 1.00 32.03 77 GLN A N 1
ATOM 530 C CA . GLN A 1 74 ? -37.169 -35.301 -2.817 1.00 33.37 77 GLN A CA 1
ATOM 531 C C . GLN A 1 74 ? -37.215 -33.877 -3.368 1.00 35.03 77 GLN A C 1
ATOM 532 O O . GLN A 1 74 ? -38.302 -33.298 -3.532 1.00 33.87 77 GLN A O 1
ATOM 538 N N . PRO A 1 75 ? -36.063 -33.298 -3.699 1.00 30.35 78 PRO A N 1
ATOM 539 C CA . PRO A 1 75 ? -36.045 -31.940 -4.256 1.00 29.58 78 PRO A CA 1
ATOM 540 C C . PRO A 1 75 ? -36.741 -31.857 -5.607 1.00 30.27 78 PRO A C 1
ATOM 541 O O . PRO A 1 75 ? -36.939 -32.851 -6.314 1.00 28.45 78 PRO A O 1
ATOM 545 N N . ARG A 1 76 ? -37.114 -30.630 -5.965 1.00 26.47 79 ARG A N 1
ATOM 546 C CA . ARG A 1 76 ? -37.504 -30.349 -7.336 1.00 28.76 79 ARG A CA 1
ATOM 547 C C . ARG A 1 76 ? -36.362 -30.750 -8.265 1.00 28.17 79 ARG A C 1
ATOM 548 O O . ARG A 1 76 ? -35.211 -30.358 -8.046 1.00 25.14 79 ARG A O 1
ATOM 556 N N . LEU A 1 77 ? -36.673 -31.527 -9.300 1.00 22.68 80 LEU A N 1
ATOM 557 C CA . LEU A 1 77 ? -35.635 -32.208 -10.064 1.00 23.92 80 LEU A CA 1
ATOM 558 C C . LEU A 1 77 ? -35.774 -31.926 -11.553 1.00 23.54 80 LEU A C 1
ATOM 559 O O . LEU A 1 77 ? -36.862 -32.081 -12.121 1.00 23.56 80 LEU A O 1
ATOM 564 N N . PHE A 1 78 ? -34.662 -31.554 -12.192 1.00 19.36 81 PHE A N 1
ATOM 565 C CA . PHE A 1 78 ? -34.610 -31.351 -13.634 1.00 21.02 81 PHE A CA 1
ATOM 566 C C . PHE A 1 78 ? -33.566 -32.277 -14.241 1.00 22.11 81 PHE A C 1
ATOM 567 O O . PHE A 1 78 ? -32.487 -32.473 -13.673 1.00 21.36 81 PHE A O 1
ATOM 575 N N . ALA A 1 79 ? -33.895 -32.867 -15.383 1.00 22.37 82 ALA A N 1
ATOM 576 C CA . ALA A 1 79 ? -32.983 -33.758 -16.087 1.00 22.31 82 ALA A CA 1
ATOM 577 C C . ALA A 1 79 ? -32.551 -33.094 -17.384 1.00 31.29 82 ALA A C 1
ATO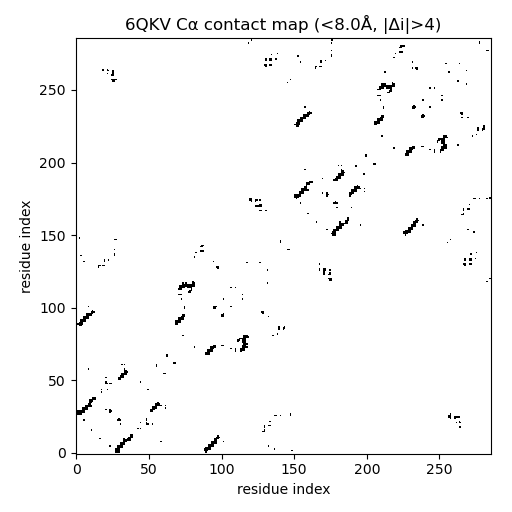M 578 O O . ALA A 1 79 ? -33.392 -32.598 -18.143 1.00 29.16 82 ALA A O 1
ATOM 580 N N . PHE A 1 80 ? -31.242 -33.046 -17.624 1.00 26.29 83 PHE A N 1
ATOM 581 C CA . PHE A 1 80 ? -30.707 -32.329 -18.776 1.00 29.05 83 PHE A CA 1
ATOM 582 C C . PHE A 1 80 ? -30.354 -33.361 -19.823 1.00 39.73 83 PHE A C 1
ATOM 583 O O . PHE A 1 80 ? -29.450 -34.174 -19.613 1.00 37.94 83 PHE A O 1
ATOM 591 N N . THR A 1 81 ? -31.113 -33.362 -20.921 1.00 35.26 84 THR A N 1
ATOM 592 C CA . THR A 1 81 ? -31.024 -34.397 -21.941 1.00 40.12 84 THR A CA 1
ATOM 593 C C . THR A 1 81 ? -31.321 -33.780 -23.297 1.00 43.46 84 THR A C 1
ATOM 594 O O . THR A 1 81 ? -32.259 -32.989 -23.421 1.00 46.76 84 THR A O 1
ATOM 598 N N . THR A 1 82 ? -30.507 -34.124 -24.302 1.00 47.61 85 THR A N 1
ATOM 599 C CA . THR A 1 82 ? -30.784 -33.697 -25.673 1.00 50.11 85 THR A CA 1
ATOM 600 C C . THR A 1 82 ? -32.177 -34.123 -26.104 1.00 47.55 85 THR A C 1
ATOM 601 O O . THR A 1 82 ? -32.819 -33.447 -26.916 1.00 49.67 85 THR A O 1
ATOM 605 N N . LYS A 1 83 ? -32.662 -35.238 -25.568 1.00 51.18 86 LYS A N 1
ATOM 606 C CA . LYS A 1 83 ? -34.030 -35.683 -25.790 1.00 53.73 86 LYS A CA 1
ATOM 607 C C . LYS A 1 83 ? -34.998 -34.887 -24.916 1.00 56.23 86 LYS A C 1
ATOM 608 O O . LYS A 1 83 ? -36.050 -35.402 -24.516 1.00 55.86 86 LYS A O 1
ATOM 614 N N . GLY A 1 84 ? -34.630 -33.640 -24.599 1.00 50.00 87 GLY A N 1
ATOM 615 C CA . GLY A 1 84 ? -35.451 -32.786 -23.770 1.00 43.53 87 GLY A CA 1
ATOM 616 C C . GLY A 1 84 ? -36.427 -31.956 -24.584 1.00 49.00 87 GLY A C 1
ATOM 617 O O . GLY A 1 84 ? -36.133 -31.507 -25.690 1.00 55.48 87 GLY A O 1
ATOM 618 N N . SER A 1 85 ? -37.596 -31.740 -24.002 1.00 49.48 88 SER A N 1
ATOM 619 C CA . SER A 1 85 ? -38.707 -31.072 -24.663 1.00 55.52 88 SER A CA 1
ATOM 620 C C . SER A 1 85 ? -38.645 -29.553 -24.572 1.00 53.48 88 SER A C 1
ATOM 621 O O . SER A 1 85 ? -39.556 -28.881 -25.069 1.00 54.73 88 SER A O 1
ATOM 624 N N . ARG A 1 86 ? -37.610 -28.993 -23.952 1.00 47.28 89 ARG A N 1
ATOM 625 C CA . ARG A 1 86 ? -37.704 -27.612 -23.510 1.00 45.00 89 ARG A CA 1
ATOM 626 C C . ARG A 1 86 ? -36.309 -27.054 -23.237 1.00 37.15 89 ARG A C 1
ATOM 627 O O . ARG A 1 86 ? -35.464 -27.745 -22.671 1.00 35.82 89 ARG A O 1
ATOM 635 N N . ALA A 1 87 ? -36.071 -25.813 -23.657 1.00 39.17 90 ALA A N 1
ATOM 636 C CA . ALA A 1 87 ? -34.763 -25.201 -23.437 1.00 32.13 90 ALA A CA 1
ATOM 637 C C . ALA A 1 87 ? -34.579 -24.864 -21.959 1.00 32.13 90 ALA A C 1
ATOM 638 O O . ALA A 1 87 ? -35.519 -24.417 -21.286 1.00 28.00 90 ALA A O 1
ATOM 640 N N . PHE A 1 88 ? -33.354 -25.105 -21.458 1.00 26.64 91 PHE A N 1
ATOM 641 C CA . PHE A 1 88 ? -33.049 -24.988 -20.032 1.00 24.93 91 PHE A CA 1
ATOM 642 C C . PHE A 1 88 ? -33.253 -23.572 -19.500 1.00 27.93 91 PHE A C 1
ATOM 643 O O . PHE A 1 88 ? -33.507 -23.385 -18.302 1.00 26.09 91 PHE A O 1
ATOM 651 N N . HIS A 1 89 ? -33.114 -22.563 -20.349 1.00 26.50 92 HIS A N 1
ATOM 652 C CA . HIS A 1 89 ? -33.226 -21.193 -19.871 1.00 30.00 92 HIS A CA 1
ATOM 653 C C . HIS A 1 89 ? -34.667 -20.737 -19.719 1.00 30.93 92 HIS A C 1
ATOM 654 O O . HIS A 1 89 ? -34.889 -19.632 -19.222 1.00 30.12 92 HIS A O 1
ATOM 661 N N . GLU A 1 90 ? -35.647 -21.549 -20.131 1.00 29.72 93 GLU A N 1
ATOM 662 C CA . GLU A 1 90 ? -37.047 -21.172 -19.962 1.00 32.11 93 GLU A CA 1
ATOM 663 C C . GLU A 1 90 ? -37.545 -21.358 -18.538 1.00 34.07 93 GLU A C 1
ATOM 664 O O . GLU A 1 90 ? -38.589 -20.796 -18.186 1.00 33.17 93 GLU A O 1
ATOM 670 N N . VAL A 1 91 ? -36.835 -22.130 -17.724 1.00 28.69 94 VAL A N 1
ATOM 671 C CA . VAL A 1 91 ? -37.271 -22.453 -16.367 1.00 27.36 94 VAL A CA 1
ATOM 672 C C . VAL A 1 91 ? -36.957 -21.291 -15.442 1.00 28.95 94 VAL A C 1
ATOM 673 O O . VAL A 1 91 ? -35.965 -20.588 -15.631 1.00 28.72 94 VAL A O 1
ATOM 677 N N . ALA A 1 92 ? -37.801 -21.094 -14.416 1.00 28.48 95 ALA A N 1
ATOM 678 C CA . ALA A 1 92 ? -37.506 -20.180 -13.312 1.00 29.59 95 ALA A CA 1
ATOM 679 C C . ALA A 1 92 ? -36.949 -21.030 -12.174 1.00 28.99 95 ALA A C 1
ATOM 680 O O . ALA A 1 92 ? -37.698 -21.702 -11.460 1.00 25.90 95 ALA A O 1
ATOM 682 N N . TYR A 1 93 ? -35.626 -21.034 -12.024 1.00 25.96 96 TYR A N 1
ATOM 683 C CA . TYR A 1 93 ? -35.020 -21.909 -11.036 1.00 23.99 96 TYR A CA 1
ATOM 684 C C . TYR A 1 93 ? -35.180 -21.318 -9.645 1.00 25.79 96 TYR A C 1
ATOM 685 O O . TYR A 1 93 ? -35.486 -20.140 -9.471 1.00 29.88 96 TYR A O 1
ATOM 694 N N . GLN A 1 94 ? -34.976 -22.154 -8.635 1.00 28.67 97 GLN A N 1
ATOM 695 C CA . GLN A 1 94 ? -35.127 -21.673 -7.272 1.00 32.25 97 GLN A CA 1
ATOM 696 C C . GLN A 1 94 ? -34.190 -22.452 -6.367 1.00 27.41 97 GLN A C 1
ATOM 697 O O . GLN A 1 94 ? -33.689 -23.517 -6.731 1.00 25.41 97 GLN A O 1
ATOM 703 N N . ARG A 1 95 ? -33.966 -21.911 -5.169 1.00 28.03 98 ARG A N 1
ATOM 704 C CA . ARG A 1 95 ? -33.090 -22.555 -4.201 1.00 30.04 98 ARG A CA 1
ATOM 705 C C . ARG A 1 95 ? -33.549 -23.980 -3.909 1.00 26.70 98 ARG A C 1
ATOM 706 O O . ARG A 1 95 ? -34.747 -24.247 -3.762 1.00 28.46 98 ARG A O 1
ATOM 714 N N . GLY A 1 96 ? -32.579 -24.886 -3.805 1.00 26.56 99 GLY A N 1
ATOM 715 C CA . GLY A 1 96 ? -32.828 -26.293 -3.521 1.00 28.76 99 GLY A CA 1
ATOM 716 C C . GLY A 1 96 ? -33.128 -27.150 -4.735 1.00 26.29 99 GLY A C 1
ATOM 717 O O . GLY A 1 96 ? -33.328 -28.371 -4.588 1.00 24.45 99 GLY A O 1
ATOM 718 N N . ASP A 1 97 ? -33.183 -26.557 -5.923 1.00 22.64 100 ASP A N 1
ATOM 719 C CA . ASP A 1 97 ? -33.389 -27.333 -7.136 1.00 22.93 100 ASP A CA 1
ATOM 720 C C . ASP A 1 97 ? -32.229 -28.299 -7.346 1.00 22.56 100 ASP A C 1
ATOM 721 O O . ASP A 1 97 ? -31.075 -27.991 -7.035 1.00 21.29 100 ASP A O 1
ATOM 726 N N . ALA A 1 98 ? -32.545 -29.475 -7.888 1.00 19.97 101 ALA A N 1
ATOM 727 C CA . ALA A 1 98 ? -31.548 -30.494 -8.198 1.00 21.49 101 ALA A CA 1
ATOM 728 C C . ALA A 1 98 ? -31.472 -30.689 -9.709 1.00 23.73 101 ALA A C 1
ATOM 729 O O . ALA A 1 98 ? -32.500 -30.679 -10.396 1.00 20.94 101 ALA A O 1
ATOM 731 N N . PHE A 1 99 ? -30.250 -30.854 -10.222 1.00 18.90 102 PHE A N 1
ATOM 732 C CA . PHE A 1 99 ? -29.977 -30.925 -11.655 1.00 18.23 102 PHE A CA 1
ATOM 733 C C . PHE A 1 99 ? -29.319 -32.271 -11.943 1.00 19.78 102 PHE A C 1
ATOM 734 O O . PHE A 1 99 ? -28.245 -32.565 -11.403 1.00 19.00 102 PHE A O 1
ATOM 742 N N . LEU A 1 100 ? -29.944 -33.077 -12.801 1.00 17.98 103 LEU A N 1
ATOM 743 C CA . LEU A 1 100 ? -29.528 -34.458 -13.056 1.00 17.39 103 LEU A CA 1
ATOM 744 C C . LEU A 1 100 ? -28.910 -34.577 -14.448 1.00 18.70 103 LEU A C 1
ATOM 745 O O . LEU A 1 100 ? -29.559 -34.227 -15.433 1.00 18.54 103 LEU A O 1
ATOM 750 N N . PHE A 1 101 ? -27.679 -35.089 -14.532 1.00 17.02 104 PHE A N 1
ATOM 751 C CA . PHE A 1 101 ? -26.973 -35.246 -15.805 1.00 19.03 104 PHE A CA 1
ATOM 752 C C . PHE A 1 101 ? -26.576 -36.702 -16.030 1.00 22.94 104 PHE A C 1
ATOM 753 O O . PHE A 1 101 ? -26.180 -37.405 -15.093 1.00 20.50 104 PHE A O 1
ATOM 761 N N . GLY A 1 102 ? -26.652 -37.146 -17.292 1.00 21.07 105 GLY A N 1
ATOM 762 C CA . GLY A 1 102 ? -26.274 -38.489 -17.636 1.00 22.81 105 GLY A CA 1
ATOM 763 C C . GLY A 1 102 ? -24.782 -38.640 -17.819 1.00 21.44 105 GLY A C 1
ATOM 764 O O . GLY A 1 102 ? -24.009 -37.680 -17.790 1.00 21.83 105 GLY A O 1
ATOM 765 N N . PRO A 1 103 ? -24.357 -39.887 -17.995 1.00 21.39 106 PRO A N 1
ATOM 766 C CA . PRO A 1 103 ? -22.938 -40.161 -18.244 1.00 21.60 106 PRO A CA 1
ATOM 767 C C . PRO A 1 103 ? -22.488 -39.633 -19.604 1.00 25.55 106 PRO A C 1
ATOM 768 O O . PRO A 1 103 ? -23.287 -39.351 -20.496 1.00 23.67 106 PRO A O 1
ATOM 772 N N . GLU A 1 104 ? -21.167 -39.492 -19.732 1.00 22.42 107 GLU A N 1
ATOM 773 C CA . GLU A 1 104 ? -20.567 -38.879 -20.912 1.00 24.50 107 GLU A CA 1
ATOM 774 C C . GLU A 1 104 ? -20.907 -39.663 -22.181 1.00 26.01 107 GLU A C 1
ATOM 775 O O . GLU A 1 104 ? -21.258 -39.080 -23.215 1.00 25.08 107 GLU A O 1
ATOM 781 N N . SER A 1 105 ? -20.813 -40.992 -22.122 1.00 21.82 108 SER A N 1
ATOM 782 C CA . SER A 1 105 ? -20.904 -41.820 -23.322 1.00 25.27 108 SER A CA 1
ATOM 783 C C . SER A 1 105 ? -22.297 -42.382 -23.590 1.00 29.84 108 SER A C 1
ATOM 784 O O . SER A 1 105 ? -22.522 -42.919 -24.683 1.00 24.92 108 SER A O 1
ATOM 787 N N . ARG A 1 106 ? -23.244 -42.284 -22.624 1.00 28.16 109 ARG A N 1
ATOM 788 C CA . ARG A 1 106 ? -24.557 -42.926 -22.726 1.00 28.25 109 ARG A CA 1
ATOM 789 C C . ARG A 1 106 ? -25.747 -41.993 -22.487 1.00 33.75 109 ARG A C 1
ATOM 790 O O . ARG A 1 106 ? -26.802 -42.180 -23.096 1.00 38.51 109 ARG A O 1
ATOM 798 N N . GLY A 1 107 ? -25.636 -41.011 -21.603 1.00 28.76 110 GLY A N 1
ATOM 799 C CA . GLY A 1 107 ? -26.862 -40.284 -21.279 1.00 39.41 110 GLY A CA 1
ATOM 800 C C . GLY A 1 107 ? -27.901 -41.053 -20.464 1.00 31.89 110 GLY A C 1
ATOM 801 O O . GLY A 1 107 ? -27.815 -42.275 -20.320 1.00 25.33 110 GLY A O 1
ATOM 802 N N . LEU A 1 108 ? -28.910 -40.346 -19.942 1.00 33.44 111 LEU A N 1
ATOM 803 C CA . LEU A 1 108 ? -29.767 -40.915 -18.903 1.00 31.25 111 LEU A CA 1
ATOM 804 C C . LEU A 1 108 ? -30.621 -42.060 -19.442 1.00 31.23 111 LEU A C 1
ATOM 805 O O . LEU A 1 108 ? -31.129 -41.977 -20.558 1.00 32.04 111 LEU A O 1
ATOM 810 N N . PRO A 1 109 ? -30.830 -43.121 -18.655 1.00 31.47 112 PRO A N 1
ATOM 811 C CA . PRO A 1 109 ? -31.736 -44.192 -19.087 1.00 28.20 112 PRO A CA 1
ATOM 812 C C . PRO A 1 109 ? -33.150 -43.678 -19.323 1.00 38.91 112 PRO A C 1
ATOM 813 O O . PRO A 1 109 ? -33.635 -42.752 -18.654 1.00 30.09 112 PRO A O 1
ATOM 817 N N . GLU A 1 110 ? -33.821 -44.319 -20.286 1.00 37.94 113 GLU A N 1
ATOM 818 C CA . GLU A 1 110 ? -35.187 -43.942 -20.627 1.00 38.02 113 GLU A CA 1
ATOM 819 C C . GLU A 1 110 ? -36.078 -43.899 -19.398 1.00 37.19 113 GLU A C 1
ATOM 820 O O . GLU A 1 110 ? -36.863 -42.960 -19.227 1.00 41.77 113 GLU A O 1
ATOM 826 N N . ASP A 1 111 ? -35.965 -44.900 -18.522 1.00 33.58 114 ASP A N 1
ATOM 827 C CA . ASP A 1 111 ? -36.839 -44.966 -17.359 1.00 35.69 114 ASP A CA 1
ATOM 828 C C . ASP A 1 111 ? -36.582 -43.819 -16.392 1.00 40.03 114 ASP A C 1
ATOM 829 O O . ASP A 1 111 ? -37.496 -43.412 -15.670 1.00 41.41 114 ASP A O 1
ATOM 834 N N . VAL A 1 112 ? -35.354 -43.305 -16.340 1.00 34.66 115 VAL A N 1
ATOM 835 C CA . VAL A 1 112 ? -35.072 -42.171 -15.466 1.00 33.06 115 VAL A CA 1
ATOM 836 C C . VAL A 1 112 ? -35.654 -40.894 -16.058 1.00 33.63 115 VAL A C 1
ATOM 837 O O . VAL A 1 112 ? -36.326 -40.118 -15.368 1.00 32.91 115 VAL A O 1
ATOM 841 N N . ARG A 1 113 ? -35.398 -40.659 -17.348 1.00 33.96 116 ARG A N 1
ATOM 842 C CA . ARG A 1 113 ? -35.906 -39.469 -18.021 1.00 35.33 116 ARG A CA 1
ATOM 843 C C . ARG A 1 113 ? -37.427 -39.396 -17.972 1.00 37.37 116 ARG A C 1
ATOM 844 O O . ARG A 1 113 ? -37.998 -38.314 -17.788 1.00 41.11 116 ARG A O 1
ATOM 852 N N . ASN A 1 114 ? -38.104 -40.520 -18.186 1.00 40.01 117 ASN A N 1
ATOM 853 C CA . ASN A 1 114 ? -39.559 -40.504 -18.252 1.00 42.90 117 ASN A CA 1
ATOM 854 C C . ASN A 1 114 ? -40.220 -40.408 -16.889 1.00 42.42 117 ASN A C 1
ATOM 855 O O . ASN A 1 114 ? -41.428 -40.147 -16.826 1.00 42.52 117 ASN A O 1
ATOM 860 N N . ALA A 1 115 ? -39.467 -40.615 -15.807 1.00 37.29 118 ALA A N 1
ATOM 861 C CA . ALA A 1 115 ? -40.011 -40.383 -14.476 1.00 38.61 118 ALA A CA 1
ATOM 862 C C . ALA A 1 115 ? -40.288 -38.907 -14.218 1.00 40.17 118 ALA A C 1
ATOM 863 O O . ALA A 1 115 ? -40.988 -38.578 -13.256 1.00 43.01 118 ALA A O 1
ATOM 865 N N . LEU A 1 116 ? -39.736 -38.023 -15.017 1.00 36.30 119 LEU A N 1
ATOM 866 C CA . LEU A 1 116 ? -39.916 -36.599 -14.826 1.00 34.58 119 LEU A CA 1
ATOM 867 C C . LEU A 1 116 ? -41.005 -36.078 -15.753 1.00 36.91 119 LEU A C 1
ATOM 868 O O . LEU A 1 116 ? -41.152 -36.562 -16.881 1.00 35.16 119 LEU A O 1
ATOM 873 N N . PRO A 1 117 ? -41.753 -35.069 -15.308 1.00 36.52 120 PRO A N 1
ATOM 874 C CA . PRO A 1 117 ? -42.664 -34.364 -16.221 1.00 33.94 120 PRO A CA 1
ATOM 875 C C . PRO A 1 117 ? -41.930 -33.890 -17.468 1.00 34.48 120 PRO A C 1
ATOM 876 O O . PRO A 1 117 ? -40.746 -33.556 -17.423 1.00 32.10 120 PRO A O 1
ATOM 880 N N . THR A 1 118 ? -42.673 -33.806 -18.571 1.00 32.58 121 THR A N 1
ATOM 881 C CA . THR A 1 118 ? -42.107 -33.371 -19.843 1.00 33.32 121 THR A CA 1
ATOM 882 C C . THR A 1 118 ? -41.438 -32.012 -19.741 1.00 32.66 121 THR A C 1
ATOM 883 O O . THR A 1 118 ? -40.396 -31.778 -20.358 1.00 35.14 121 THR A O 1
ATOM 887 N N . ASP A 1 119 ? -42.042 -31.086 -19.001 1.00 29.24 122 ASP A N 1
ATOM 888 C CA . ASP A 1 119 ? -41.456 -29.763 -18.906 1.00 31.61 122 ASP A CA 1
ATOM 889 C C . ASP A 1 119 ? -40.218 -29.722 -18.021 1.00 28.17 122 ASP A C 1
ATOM 890 O O . ASP A 1 119 ? -39.635 -28.647 -17.872 1.00 30.16 122 ASP A O 1
ATOM 895 N N . ARG A 1 120 ? -39.800 -30.834 -17.416 1.00 27.79 123 ARG A N 1
ATOM 896 C CA . ARG A 1 120 ? -38.577 -30.844 -16.617 1.00 26.59 123 ARG A CA 1
ATOM 897 C C . ARG A 1 120 ? -37.479 -31.692 -17.248 1.00 27.71 123 ARG A C 1
ATOM 898 O O . ARG A 1 120 ? -36.454 -31.952 -16.610 1.00 23.75 123 ARG A O 1
ATOM 906 N N . ARG A 1 121 ? -37.665 -32.122 -18.487 1.00 24.81 124 ARG A N 1
ATOM 907 C CA . ARG A 1 121 ? -36.590 -32.702 -19.283 1.00 26.17 124 ARG A CA 1
ATOM 908 C C . ARG A 1 121 ? -36.041 -31.580 -20.147 1.00 27.86 124 ARG A C 1
ATOM 909 O O . ARG A 1 121 ? -36.709 -31.139 -21.084 1.00 33.38 124 ARG A O 1
ATOM 917 N N . LEU A 1 122 ? -34.841 -31.111 -19.837 1.00 25.91 125 LEU A N 1
ATOM 918 C CA . LEU A 1 122 ? -34.351 -29.876 -20.428 1.00 27.52 125 LEU A CA 1
ATOM 919 C C . LEU A 1 122 ? -33.175 -30.137 -21.352 1.00 27.96 125 LEU A C 1
ATOM 920 O O . LEU A 1 122 ? -32.411 -31.080 -21.159 1.00 26.08 125 LEU A O 1
ATOM 925 N N . ARG A 1 123 ? -33.023 -29.273 -22.360 1.00 32.06 126 ARG A N 1
ATOM 926 C CA . ARG A 1 123 ? -31.869 -29.352 -23.251 1.00 33.01 126 ARG A CA 1
ATOM 927 C C . ARG A 1 123 ? -31.194 -27.991 -23.344 1.00 30.83 126 ARG A C 1
ATOM 928 O O . ARG A 1 123 ? -31.846 -26.956 -23.201 1.00 28.35 126 ARG A O 1
ATOM 936 N N . LEU A 1 124 ? -29.877 -28.000 -23.561 1.00 28.29 127 LEU A N 1
ATOM 937 C CA . LEU A 1 124 ? -29.197 -26.779 -23.941 1.00 34.92 127 LEU A CA 1
ATOM 938 C C . LEU A 1 124 ? -29.384 -26.562 -25.440 1.00 36.73 127 LEU A C 1
ATOM 939 O O . LEU A 1 124 ? -29.601 -27.515 -26.186 1.00 35.21 127 LEU A O 1
ATOM 944 N N . PRO A 1 125 ? -29.313 -25.318 -25.909 1.00 36.37 128 PRO A N 1
ATOM 945 C CA . PRO A 1 125 ? -29.414 -25.074 -27.359 1.00 36.40 128 PRO A CA 1
ATOM 946 C C . PRO A 1 125 ? -28.226 -25.691 -28.087 1.00 42.31 128 PRO A C 1
ATOM 947 O O . PRO A 1 125 ? -27.075 -25.391 -27.768 1.00 46.20 128 PRO A O 1
ATOM 951 N N . MET A 1 126 ? -28.509 -26.573 -29.052 1.00 42.31 129 MET A N 1
ATOM 952 C CA . MET A 1 126 ? -27.497 -27.254 -29.860 1.00 44.35 129 MET A CA 1
ATOM 953 C C . MET A 1 126 ? -27.640 -26.865 -31.331 1.00 47.79 129 MET A C 1
ATOM 954 O O . MET A 1 126 ? -28.750 -26.832 -31.869 1.00 47.77 129 MET A O 1
ATOM 959 N N . ARG A 1 127 ? -26.513 -26.587 -31.983 1.00 41.64 130 ARG A N 1
ATOM 960 C CA . ARG A 1 127 ? -26.498 -26.400 -33.426 1.00 41.74 130 ARG A CA 1
ATOM 961 C C . ARG A 1 127 ? -26.518 -27.762 -34.110 1.00 41.14 130 ARG A C 1
ATOM 962 O O . ARG A 1 127 ? -25.749 -28.661 -33.753 1.00 42.64 130 ARG A O 1
ATOM 970 N N . GLU A 1 128 ? -27.401 -27.932 -35.086 1.00 40.78 131 GLU A N 1
ATOM 971 C CA . GLU A 1 128 ? -27.496 -29.235 -35.732 1.00 44.63 131 GLU A CA 1
ATOM 972 C C . GLU A 1 128 ? -26.173 -29.595 -36.402 1.00 41.96 131 GLU A C 1
ATOM 973 O O . GLU A 1 128 ? -25.471 -28.731 -36.934 1.00 42.53 131 GLU A O 1
ATOM 979 N N . GLY A 1 129 ? -25.816 -30.880 -36.349 1.00 38.23 132 GLY A N 1
ATOM 980 C CA . GLY A 1 129 ? -24.576 -31.338 -36.939 1.00 36.11 132 GLY A CA 1
ATOM 981 C C . GLY A 1 129 ? -23.354 -31.231 -36.048 1.00 37.87 132 GLY A C 1
ATOM 982 O O . GLY A 1 129 ? -22.262 -31.622 -36.472 1.00 33.06 132 GLY A O 1
ATOM 983 N N . CYS A 1 130 ? -23.495 -30.735 -34.823 1.00 35.86 133 CYS A N 1
ATOM 984 C CA . CYS A 1 130 ? -22.357 -30.529 -33.944 1.00 34.12 133 CYS A CA 1
ATOM 985 C C . CYS A 1 130 ? -22.209 -31.677 -32.956 1.00 33.55 133 CYS A C 1
ATOM 986 O O . CYS A 1 130 ? -23.169 -32.370 -32.624 1.00 30.91 133 CYS A O 1
ATOM 989 N N . ARG A 1 131 ? -20.975 -31.866 -32.500 1.00 29.57 134 ARG A N 1
ATOM 990 C CA . ARG A 1 131 ? -20.671 -32.779 -31.415 1.00 31.08 134 ARG A CA 1
ATOM 991 C C . ARG A 1 131 ? -21.307 -32.299 -30.114 1.00 28.74 134 ARG A C 1
ATOM 992 O O . ARG A 1 131 ? -21.599 -31.107 -29.926 1.00 27.42 134 ARG A O 1
ATOM 1000 N N . SER A 1 132 ? -21.494 -33.244 -29.198 1.00 28.92 135 SER A N 1
ATOM 1001 C CA . SER A 1 132 ? -21.979 -32.905 -27.865 1.00 31.25 135 SER A CA 1
ATOM 1002 C C . SER A 1 132 ? -21.009 -31.951 -27.169 1.00 29.50 135 SER A C 1
ATOM 1003 O O . SER A 1 132 ? -19.814 -31.911 -27.481 1.00 26.60 135 SER A O 1
ATOM 1006 N N . LEU A 1 133 ? -21.532 -31.178 -26.214 1.00 28.62 136 LEU A N 1
ATOM 1007 C CA . LEU A 1 133 ? -20.670 -30.429 -25.312 1.00 28.22 136 LEU A CA 1
ATOM 1008 C C . LEU A 1 133 ? -20.032 -31.374 -24.294 1.00 28.29 136 LEU A C 1
ATOM 1009 O O . LEU A 1 133 ? -20.608 -32.394 -23.915 1.00 26.10 136 LEU A O 1
ATOM 1014 N N . ASN A 1 134 ? -18.840 -31.008 -23.835 1.00 22.81 137 ASN A N 1
ATOM 1015 C CA . ASN A 1 134 ? -18.231 -31.705 -22.718 1.00 25.21 137 ASN A CA 1
ATOM 1016 C C . ASN A 1 134 ? -19.139 -31.623 -21.490 1.00 24.27 137 ASN A C 1
ATOM 1017 O O . ASN A 1 134 ? -19.797 -30.609 -21.259 1.00 21.53 137 ASN A O 1
ATOM 1022 N N . LEU A 1 135 ? -19.178 -32.708 -20.709 1.00 22.32 138 LEU A N 1
ATOM 1023 C CA . LEU A 1 135 ? -20.120 -32.807 -19.588 1.00 21.88 138 LEU A CA 1
ATOM 1024 C C . LEU A 1 135 ? -19.925 -31.685 -18.571 1.00 19.89 138 LEU A C 1
ATOM 1025 O O . LEU A 1 135 ? -20.897 -31.089 -18.110 1.00 19.04 138 LEU A O 1
ATOM 1030 N N . SER A 1 136 ? -18.689 -31.436 -18.146 1.00 20.57 139 SER A N 1
ATOM 1031 C CA . SER A 1 136 ? -18.501 -30.404 -17.124 1.00 19.25 139 SER A CA 1
ATOM 1032 C C . SER A 1 136 ? -18.871 -29.009 -17.650 1.00 19.76 139 SER A C 1
ATOM 1033 O O . SER A 1 136 ? -19.415 -28.203 -16.898 1.00 17.68 139 SER A O 1
ATOM 1036 N N . ASN A 1 137 ? -18.642 -28.728 -18.942 1.00 20.10 140 ASN A N 1
ATOM 1037 C CA . ASN A 1 137 ? -19.136 -27.479 -19.529 1.00 19.16 140 ASN A CA 1
ATOM 1038 C C . ASN A 1 137 ? -20.662 -27.396 -19.470 1.00 18.97 140 ASN A C 1
ATOM 1039 O O . ASN A 1 137 ? -21.226 -26.332 -19.198 1.00 19.25 140 ASN A O 1
ATOM 1044 N N . THR A 1 138 ? -21.346 -28.501 -19.764 1.00 16.58 141 THR A N 1
ATOM 1045 C CA . THR A 1 138 ? -22.806 -28.523 -19.682 1.00 18.94 141 THR A CA 1
ATOM 1046 C C . THR A 1 138 ? -23.285 -28.242 -18.262 1.00 19.47 141 THR A C 1
ATOM 1047 O O . THR A 1 138 ? -24.239 -27.481 -18.058 1.00 19.51 141 THR A O 1
ATOM 1051 N N . VAL A 1 139 ? -22.653 -28.866 -17.268 1.00 17.41 142 VAL A N 1
ATOM 1052 C CA . VAL A 1 139 ? -23.044 -28.605 -15.883 1.00 17.50 142 VAL A CA 1
ATOM 1053 C C . VAL A 1 139 ? -22.798 -27.142 -15.538 1.00 21.35 142 VAL A C 1
ATOM 1054 O O . VAL A 1 139 ? -23.635 -26.493 -14.902 1.00 18.13 142 VAL A O 1
ATOM 1058 N N . ALA A 1 140 ? -21.643 -26.603 -15.944 1.00 18.75 143 ALA A N 1
ATOM 1059 C CA . ALA A 1 140 ? -21.302 -25.225 -15.585 1.00 23.94 143 ALA A CA 1
ATOM 1060 C C . ALA A 1 140 ? -22.298 -24.237 -16.179 1.00 19.00 143 ALA A C 1
ATOM 1061 O O . ALA A 1 140 ? -22.733 -23.296 -15.506 1.00 18.49 143 ALA A O 1
ATOM 1063 N N . VAL A 1 141 ? -22.654 -24.423 -17.453 1.00 20.38 144 VAL A N 1
ATOM 1064 C CA . VAL A 1 141 ? -23.581 -23.498 -18.112 1.00 22.12 144 VAL A CA 1
ATOM 1065 C C . VAL A 1 141 ? -24.953 -23.547 -17.438 1.00 21.78 144 VAL A C 1
ATOM 1066 O O . VAL A 1 141 ? -25.588 -22.510 -17.201 1.00 21.21 144 VAL A O 1
ATOM 1070 N N . THR A 1 142 ? -25.428 -24.760 -17.130 1.00 18.87 145 THR A N 1
ATOM 1071 C CA . THR A 1 142 ? -26.689 -24.947 -16.413 1.00 20.79 145 THR A CA 1
ATOM 1072 C C . THR A 1 142 ? -26.657 -24.279 -15.046 1.00 20.44 145 THR A C 1
ATOM 1073 O O . THR A 1 142 ? -27.587 -23.558 -14.666 1.00 20.14 145 THR A O 1
ATOM 1077 N N . VAL A 1 143 ? -25.620 -24.569 -14.259 1.00 18.84 146 VAL A N 1
ATOM 1078 C CA . VAL A 1 143 ? -25.569 -24.042 -12.897 1.00 21.73 146 VAL A CA 1
ATOM 1079 C C . VAL A 1 143 ? -25.455 -22.520 -12.910 1.00 22.98 146 VAL A C 1
ATOM 1080 O O . VAL A 1 143 ? -26.045 -21.831 -12.064 1.00 22.22 146 VAL A O 1
ATOM 1084 N N . TYR A 1 144 ? -24.703 -21.962 -13.866 1.00 22.85 147 TYR A N 1
ATOM 1085 C CA . TYR A 1 144 ? -24.547 -20.509 -13.855 1.00 23.11 147 TYR A CA 1
ATOM 1086 C C . TYR A 1 144 ? -25.810 -19.812 -14.345 1.00 21.92 147 TYR A C 1
ATOM 1087 O O . TYR A 1 144 ? -26.097 -18.679 -13.925 1.00 23.57 147 TYR A O 1
ATOM 1096 N N . GLU A 1 145 ? -26.600 -20.473 -15.186 1.00 23.57 148 GLU A N 1
ATOM 1097 C CA . GLU A 1 145 ? -27.868 -19.868 -15.580 1.00 25.49 148 GLU A CA 1
ATOM 1098 C C . GLU A 1 145 ? -28.825 -19.834 -14.398 1.00 26.53 148 GLU A C 1
ATOM 1099 O O . GLU A 1 145 ? -29.433 -18.794 -14.110 1.00 25.08 148 GLU A O 1
ATOM 1105 N N . ALA A 1 146 ? -28.920 -20.947 -13.663 1.00 20.44 149 ALA A N 1
ATOM 1106 C CA . ALA A 1 146 ? -29.753 -20.970 -12.464 1.00 22.20 149 ALA A CA 1
ATOM 1107 C C . ALA A 1 146 ? -29.249 -19.966 -11.429 1.00 24.78 149 ALA A C 1
ATOM 1108 O O . ALA A 1 146 ? -30.045 -19.233 -10.826 1.00 26.07 149 ALA A O 1
ATOM 1110 N N . TRP A 1 147 ? -27.928 -19.908 -11.220 1.00 22.40 150 TRP A N 1
ATOM 1111 C CA . TRP A 1 147 ? -27.350 -18.966 -10.266 1.00 21.07 150 TRP A CA 1
ATOM 1112 C C . TRP A 1 147 ? -27.600 -17.523 -10.698 1.00 26.40 150 TRP A C 1
ATOM 1113 O O . TRP A 1 147 ? -27.939 -16.668 -9.868 1.00 26.67 150 TRP A O 1
ATOM 1124 N N . ARG A 1 148 ? -27.465 -17.235 -11.997 1.00 23.21 151 ARG A N 1
ATOM 1125 C CA . ARG A 1 148 ? -27.749 -15.889 -12.500 1.00 23.84 151 ARG A CA 1
ATOM 1126 C C . ARG A 1 148 ? -29.180 -15.463 -12.185 1.00 28.81 151 ARG A C 1
ATOM 1127 O O . ARG A 1 148 ? -29.427 -14.304 -11.819 1.00 24.84 151 ARG A O 1
ATOM 1135 N N . GLN A 1 149 ? -30.142 -16.375 -12.344 1.00 24.98 152 GLN A N 1
ATOM 1136 C CA . GLN A 1 149 ? -31.540 -16.035 -12.071 1.00 27.02 152 GLN A CA 1
ATOM 1137 C C . GLN A 1 149 ? -31.765 -15.683 -10.612 1.00 28.73 152 GLN A C 1
ATOM 1138 O O . GLN A 1 149 ? -32.752 -15.017 -10.287 1.00 33.85 152 GLN A O 1
ATOM 1144 N N . LEU A 1 150 ? -30.876 -16.123 -9.733 1.00 26.49 153 LEU A N 1
ATOM 1145 C CA . LEU A 1 150 ? -30.925 -15.814 -8.313 1.00 31.22 153 LEU A CA 1
ATOM 1146 C C . LEU A 1 150 ? -29.924 -14.719 -7.919 1.00 31.75 153 LEU A C 1
ATOM 1147 O O . LEU A 1 150 ? -29.520 -14.638 -6.754 1.00 34.71 153 LEU A O 1
ATOM 1152 N N . GLY A 1 151 ? -29.514 -13.885 -8.871 1.00 31.31 154 GLY A N 1
ATOM 1153 C CA . GLY A 1 151 ? -28.644 -12.760 -8.571 1.00 31.45 154 GLY A CA 1
ATOM 1154 C C . GLY A 1 151 ? -27.218 -13.118 -8.244 1.00 35.91 154 GLY A C 1
ATOM 1155 O O . GLY A 1 151 ? -26.485 -12.266 -7.740 1.00 34.66 154 GLY A O 1
ATOM 1156 N N . PHE A 1 152 ? -26.792 -14.355 -8.508 1.00 30.49 155 PHE A N 1
ATOM 1157 C CA . PHE A 1 152 ? -25.476 -14.832 -8.071 1.00 28.21 155 PHE A CA 1
ATOM 1158 C C . PHE A 1 152 ? -25.318 -14.742 -6.550 1.00 32.83 155 PHE A C 1
ATOM 1159 O O . PHE A 1 152 ? -24.209 -14.600 -6.034 1.00 34.05 155 PHE A O 1
ATOM 1167 N N . ALA A 1 153 ? -26.418 -14.884 -5.810 1.00 35.26 156 ALA A N 1
ATOM 1168 C CA . ALA A 1 153 ? -26.357 -14.769 -4.358 1.00 36.67 156 ALA A CA 1
ATOM 1169 C C . ALA A 1 153 ? -25.397 -15.791 -3.762 1.00 43.41 156 ALA A C 1
ATOM 1170 O O . ALA A 1 153 ? -25.295 -16.931 -4.230 1.00 39.49 156 ALA A O 1
ATOM 1172 N N . MET A 1 154 ? -24.699 -15.381 -2.702 1.00 42.87 157 MET A N 1
ATOM 1173 C CA . MET A 1 154 ? -23.770 -16.272 -2.027 1.00 47.48 157 MET A CA 1
ATOM 1174 C C . MET A 1 154 ? -24.415 -17.033 -0.875 1.00 52.25 157 MET A C 1
ATOM 1175 O O . MET A 1 154 ? -23.873 -18.063 -0.457 1.00 57.62 157 MET A O 1
ATOM 1180 N N . ASP A 1 155 ? -25.555 -16.559 -0.374 1.00 54.54 158 ASP A N 1
ATOM 1181 C CA . ASP A 1 155 ? -26.248 -17.146 0.777 1.00 57.37 158 ASP A CA 1
ATOM 1182 C C . ASP A 1 155 ? -25.288 -17.673 1.837 1.00 60.15 158 ASP A C 1
ATOM 1183 O O . ASP A 1 155 ? -24.329 -16.989 2.209 1.00 65.13 158 ASP A O 1
ATOM 1188 N N . SER B 1 1 ? -19.515 -13.615 -39.725 1.00 61.08 4 SER B N 1
ATOM 1189 C CA . SER B 1 1 ? -20.173 -14.904 -39.931 1.00 62.65 4 SER B CA 1
ATOM 1190 C C . SER B 1 1 ? -20.205 -15.746 -38.649 1.00 60.29 4 SER B C 1
ATOM 1191 O O . SER B 1 1 ? -21.126 -16.535 -38.443 1.00 58.13 4 SER B O 1
ATOM 1194 N N . HIS B 1 2 ? -19.193 -15.588 -37.796 1.00 55.05 5 HIS B N 1
ATOM 1195 C CA . HIS B 1 2 ? -19.229 -16.156 -36.456 1.00 48.21 5 HIS B CA 1
ATOM 1196 C C . HIS B 1 2 ? -19.795 -15.123 -35.494 1.00 44.54 5 HIS B C 1
ATOM 1197 O O . HIS B 1 2 ? -19.463 -13.938 -35.581 1.00 44.28 5 HIS B O 1
ATOM 1204 N N . MET B 1 3 ? -20.648 -15.576 -34.570 1.00 36.20 6 MET B N 1
ATOM 1205 C CA . MET B 1 3 ? -21.314 -14.637 -33.670 1.00 35.08 6 MET B CA 1
ATOM 1206 C C . MET B 1 3 ? -20.337 -13.992 -32.692 1.00 32.49 6 MET B C 1
ATOM 1207 O O . MET B 1 3 ? -20.363 -12.771 -32.484 1.00 32.82 6 MET B O 1
ATOM 1212 N N . PHE B 1 4 ? -19.499 -14.796 -32.045 1.00 30.15 7 PHE B N 1
ATOM 1213 C CA . PHE B 1 4 ? -18.500 -14.289 -31.114 1.00 28.44 7 PHE B CA 1
ATOM 1214 C C . PHE B 1 4 ? -17.133 -14.824 -31.509 1.00 29.07 7 PHE B C 1
ATOM 1215 O O . PHE B 1 4 ? -17.016 -15.770 -32.288 1.00 30.61 7 PHE B O 1
ATOM 1223 N N . HIS B 1 5 ? -16.091 -14.231 -30.935 1.00 27.20 8 HIS B N 1
ATOM 1224 C CA . HIS B 1 5 ? -14.719 -14.681 -31.152 1.00 30.43 8 HIS B CA 1
ATOM 1225 C C . HIS B 1 5 ? -14.077 -14.969 -29.802 1.00 29.21 8 HIS B C 1
ATOM 1226 O O . HIS B 1 5 ? -13.963 -14.075 -28.956 1.00 26.17 8 HIS B O 1
ATOM 1233 N N . VAL B 1 6 ? -13.648 -16.206 -29.614 1.00 24.84 9 VAL B N 1
ATOM 1234 C CA . VAL B 1 6 ? -12.988 -16.633 -28.390 1.00 24.38 9 VAL B CA 1
ATOM 1235 C C . VAL B 1 6 ? -11.488 -16.599 -28.632 1.00 27.83 9 VAL B C 1
ATOM 1236 O O . VAL B 1 6 ? -10.992 -17.195 -29.597 1.00 28.51 9 VAL B O 1
ATOM 1240 N N . ILE B 1 7 ? -10.765 -15.891 -27.773 1.00 23.34 10 ILE B N 1
ATOM 1241 C CA . ILE B 1 7 ? -9.324 -15.739 -27.902 1.00 29.07 10 ILE B CA 1
ATOM 1242 C C . ILE B 1 7 ? -8.673 -16.313 -26.657 1.00 29.75 10 ILE B C 1
ATOM 1243 O O . ILE B 1 7 ? -8.875 -15.796 -25.551 1.00 27.92 10 ILE B O 1
ATOM 1248 N N . LEU B 1 8 ? -7.878 -17.359 -26.835 1.00 31.06 11 LEU B N 1
ATOM 1249 C CA . LEU B 1 8 ? -7.160 -17.970 -25.728 1.00 31.69 11 LEU B CA 1
ATOM 1250 C C . LEU B 1 8 ? -5.724 -17.471 -25.743 1.00 36.47 11 LEU B C 1
ATOM 1251 O O . LEU B 1 8 ? -5.013 -17.623 -26.747 1.00 34.41 11 LEU B O 1
ATOM 1256 N N . PHE B 1 9 ? -5.313 -16.855 -24.647 1.00 34.19 12 PHE B N 1
ATOM 1257 C CA . PHE B 1 9 ? -3.956 -16.335 -24.525 1.00 40.16 12 PHE B CA 1
ATOM 1258 C C . PHE B 1 9 ? -3.080 -17.424 -23.917 1.00 45.93 12 PHE B C 1
ATOM 1259 O O . PHE B 1 9 ? -3.141 -17.684 -22.713 1.00 44.94 12 PHE B O 1
ATOM 1267 N N . GLN B 1 10 ? -2.279 -18.079 -24.759 1.00 43.87 13 GLN B N 1
ATOM 1268 C CA . GLN B 1 10 ? -1.282 -19.051 -24.322 1.00 47.87 13 GLN B CA 1
ATOM 1269 C C . GLN B 1 10 ? -1.914 -20.192 -23.528 1.00 50.81 13 GLN B C 1
ATOM 1270 O O . GLN B 1 10 ? -1.522 -20.455 -22.381 1.00 49.80 13 GLN B O 1
ATOM 1276 N N . PRO B 1 11 ? -2.875 -20.905 -24.121 1.00 47.60 14 PRO B N 1
ATOM 1277 C CA . PRO B 1 11 ? -3.501 -22.036 -23.431 1.00 49.19 14 PRO B CA 1
ATOM 1278 C C . PRO B 1 11 ? -2.526 -23.188 -23.241 1.00 53.83 14 PRO B C 1
ATOM 1279 O O . PRO B 1 11 ? -1.650 -23.437 -24.073 1.00 52.30 14 PRO B O 1
ATOM 1283 N N . GLU B 1 12 ? -2.711 -23.921 -22.146 1.00 52.53 15 GLU B N 1
ATOM 1284 C CA . GLU B 1 12 ? -1.735 -24.918 -21.721 1.00 54.15 15 GLU B CA 1
ATOM 1285 C C . GLU B 1 12 ? -2.216 -26.355 -21.838 1.00 58.85 15 GLU B C 1
ATOM 1286 O O . GLU B 1 12 ? -1.443 -27.217 -22.272 1.00 62.99 15 GLU B O 1
ATOM 1292 N N . ILE B 1 13 ? -3.467 -26.643 -21.497 1.00 54.55 16 ILE B N 1
ATOM 1293 C CA . ILE B 1 13 ? -3.947 -28.014 -21.332 1.00 55.71 16 ILE B CA 1
ATOM 1294 C C . ILE B 1 13 ? -4.753 -28.399 -22.571 1.00 57.28 16 ILE B C 1
ATOM 1295 O O . ILE B 1 13 ? -5.750 -27.725 -22.878 1.00 55.23 16 ILE B O 1
ATOM 1300 N N . PRO B 1 14 ? -4.382 -29.466 -23.280 1.00 58.06 17 PRO B N 1
ATOM 1301 C CA . PRO B 1 14 ? -5.070 -29.830 -24.537 1.00 57.48 17 PRO B CA 1
ATOM 1302 C C . PRO B 1 14 ? -6.548 -30.116 -24.328 1.00 51.43 17 PRO B C 1
ATOM 1303 O O . PRO B 1 14 ? -7.388 -29.578 -25.067 1.00 51.71 17 PRO B O 1
ATOM 1307 N N . PRO B 1 15 ? -6.913 -30.973 -23.360 1.00 51.14 18 PRO B N 1
ATOM 1308 C CA . PRO B 1 15 ? -8.347 -31.280 -23.160 1.00 48.76 18 PRO B CA 1
ATOM 1309 C C . PRO B 1 15 ? -9.237 -30.051 -23.067 1.00 46.04 18 PRO B C 1
ATOM 1310 O O . PRO B 1 15 ? -10.354 -30.069 -23.602 1.00 39.87 18 PRO B O 1
ATOM 1314 N N . ASN B 1 16 ? -8.778 -28.983 -22.403 1.00 43.87 19 ASN B N 1
ATOM 1315 C CA . ASN B 1 16 ? -9.557 -27.746 -22.389 1.00 45.20 19 ASN B CA 1
ATOM 1316 C C . ASN B 1 16 ? -9.840 -27.273 -23.813 1.00 39.42 19 ASN B C 1
ATOM 1317 O O . ASN B 1 16 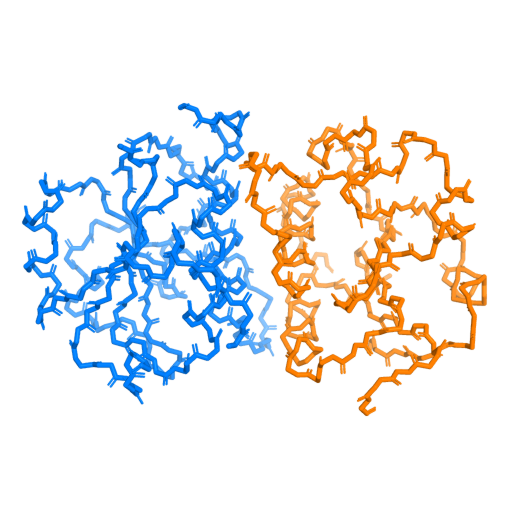? -10.941 -26.796 -24.110 1.00 38.27 19 ASN B O 1
ATOM 1322 N N . THR B 1 17 ? -8.870 -27.438 -24.717 1.00 44.09 20 THR B N 1
ATOM 1323 C CA . THR B 1 17 ? -9.036 -26.940 -26.081 1.00 41.55 20 THR B CA 1
ATOM 1324 C C . THR B 1 17 ? -9.994 -27.821 -26.876 1.00 39.20 20 THR B C 1
ATOM 1325 O O . THR B 1 17 ? -10.824 -27.311 -27.636 1.00 37.37 20 THR B O 1
ATOM 1329 N N . GLY B 1 18 ? -9.928 -29.141 -26.687 1.00 40.31 21 GLY B N 1
ATOM 1330 C CA . GLY B 1 18 ? -10.940 -30.008 -27.273 1.00 37.02 21 GLY B CA 1
ATOM 1331 C C . GLY B 1 18 ? -12.346 -29.667 -26.802 1.00 32.54 21 GLY B C 1
ATOM 1332 O O . GLY B 1 18 ? -13.291 -29.646 -27.593 1.00 30.78 21 GLY B O 1
ATOM 1333 N N . ASN B 1 19 ? -12.503 -29.395 -25.508 1.00 30.83 22 ASN B N 1
ATOM 1334 C CA . ASN B 1 19 ? -13.798 -28.954 -24.996 1.00 30.98 22 ASN B CA 1
ATOM 1335 C C . ASN B 1 19 ? -14.221 -27.619 -25.603 1.00 25.18 22 ASN B C 1
ATOM 1336 O O . ASN B 1 19 ? -15.395 -27.431 -25.934 1.00 24.06 22 ASN B O 1
ATOM 1341 N N . ILE B 1 20 ? -13.279 -26.686 -25.753 1.00 27.05 23 ILE B N 1
ATOM 1342 C CA . ILE B 1 20 ? -13.595 -25.335 -26.223 1.00 29.28 23 ILE B CA 1
ATOM 1343 C C . ILE B 1 20 ? -13.920 -25.343 -27.711 1.00 26.00 23 ILE B C 1
ATOM 1344 O O . ILE B 1 20 ? -14.820 -24.628 -28.173 1.00 25.77 23 ILE B O 1
ATOM 1349 N N . ILE B 1 21 ? -13.210 -26.161 -28.485 1.00 27.06 24 ILE B N 1
ATOM 1350 C CA . ILE B 1 21 ? -13.584 -26.357 -29.885 1.00 30.67 24 ILE B CA 1
ATOM 1351 C C . ILE B 1 21 ? -15.043 -26.777 -29.993 1.00 28.38 24 ILE B C 1
ATOM 1352 O O . ILE B 1 21 ? -15.803 -26.256 -30.816 1.00 30.80 24 ILE B O 1
ATOM 1357 N N . ARG B 1 22 ? -15.450 -27.748 -29.178 1.00 25.42 25 ARG B N 1
ATOM 1358 C CA . ARG B 1 22 ? -16.825 -28.227 -29.237 1.00 25.53 25 ARG B CA 1
ATOM 1359 C C . ARG B 1 22 ? -17.804 -27.151 -28.795 1.00 26.30 25 ARG B C 1
ATOM 1360 O O . ARG B 1 22 ? -18.888 -27.009 -29.369 1.00 27.83 25 ARG B O 1
ATOM 1368 N N . LEU B 1 23 ? -17.448 -26.401 -27.759 1.00 24.95 26 LEU B N 1
ATOM 1369 C CA . LEU B 1 23 ? -18.303 -25.303 -27.322 1.00 26.22 26 LEU B CA 1
ATOM 1370 C C . LEU B 1 23 ? -18.457 -24.249 -28.420 1.00 27.48 26 LEU B C 1
ATOM 1371 O O . LEU B 1 23 ? -19.573 -23.822 -28.745 1.00 26.67 26 LEU B O 1
ATOM 1376 N N . CYS B 1 24 ? -17.344 -23.830 -29.026 1.00 25.59 27 CYS B N 1
ATOM 1377 C CA . CYS B 1 24 ? -17.420 -22.807 -30.073 1.00 26.19 27 CYS B CA 1
ATOM 1378 C C . CYS B 1 24 ? -18.228 -23.284 -31.274 1.00 29.80 27 CYS B C 1
ATOM 1379 O O . CYS B 1 24 ? -18.997 -22.513 -31.867 1.00 32.47 27 CYS B O 1
ATOM 1382 N N . ALA B 1 25 ? -18.054 -24.551 -31.670 1.00 29.76 28 ALA B N 1
ATOM 1383 C CA . ALA B 1 25 ? -18.803 -25.056 -32.815 1.00 28.99 28 ALA B CA 1
ATOM 1384 C C . ALA B 1 25 ? -20.295 -25.010 -32.527 1.00 34.87 28 ALA B C 1
ATOM 1385 O O . ALA B 1 25 ? -21.107 -24.714 -33.412 1.00 36.09 28 ALA B O 1
ATOM 1387 N N . ASN B 1 26 ? -20.671 -25.253 -31.275 1.00 33.20 29 ASN B N 1
ATOM 1388 C CA . ASN B 1 26 ? -22.079 -25.234 -30.928 1.00 33.52 29 ASN B CA 1
ATOM 1389 C C . ASN B 1 26 ? -22.626 -23.812 -30.849 1.00 32.71 29 ASN B C 1
ATOM 1390 O O . ASN B 1 26 ? -23.706 -23.531 -31.373 1.00 34.14 29 ASN B O 1
ATOM 1395 N N . ALA B 1 27 ? -21.903 -22.902 -30.194 1.00 27.86 30 ALA B N 1
ATOM 1396 C CA . ALA B 1 27 ? -22.382 -21.531 -30.058 1.00 32.29 30 ALA B CA 1
ATOM 1397 C C . ALA B 1 27 ? -22.158 -20.682 -31.307 1.00 34.53 30 ALA B C 1
ATOM 1398 O O . ALA B 1 27 ? -22.680 -19.563 -31.383 1.00 35.35 30 ALA B O 1
ATOM 1400 N N . GLY B 1 28 ? -21.415 -21.178 -32.289 1.00 36.05 31 GLY B N 1
ATOM 1401 C CA . GLY B 1 28 ? -21.144 -20.391 -33.481 1.00 34.93 31 GLY B CA 1
ATOM 1402 C C . GLY B 1 28 ? -20.019 -19.398 -33.303 1.00 35.37 31 GLY B C 1
ATOM 1403 O O . GLY B 1 28 ? -20.080 -18.291 -33.843 1.00 40.10 31 GLY B O 1
ATOM 1404 N N . CYS B 1 29 ? -18.994 -19.757 -32.544 1.00 33.35 32 CYS B N 1
ATOM 1405 C CA . CYS B 1 29 ? -17.874 -18.876 -32.261 1.00 28.48 32 CYS B CA 1
ATOM 1406 C C . CYS B 1 29 ? -16.658 -19.305 -33.059 1.00 34.20 32 CYS B C 1
ATOM 1407 O O . CYS B 1 29 ? -16.451 -20.493 -33.301 1.00 29.51 32 CYS B O 1
ATOM 1410 N N . SER B 1 30 ? -15.848 -18.329 -33.445 1.00 36.32 33 SER B N 1
ATOM 1411 C CA . SER B 1 30 ? -14.505 -18.627 -33.916 1.00 35.57 33 SER B CA 1
ATOM 1412 C C . SER B 1 30 ? -13.569 -18.741 -32.718 1.00 34.39 33 SER B C 1
ATOM 1413 O O . SER B 1 30 ? -13.838 -18.201 -31.640 1.00 29.64 33 SER B O 1
ATOM 1416 N N . LEU B 1 31 ? -12.461 -19.459 -32.916 1.00 32.89 34 LEU B N 1
ATOM 1417 C CA . LEU B 1 31 ? -11.498 -19.743 -31.859 1.00 34.21 34 LEU B CA 1
ATOM 1418 C C . LEU B 1 31 ? -10.112 -19.309 -32.309 1.00 38.64 34 LEU B C 1
ATOM 1419 O O . LEU B 1 31 ? -9.685 -19.627 -33.426 1.00 37.43 34 LEU B O 1
ATOM 1424 N N . HIS B 1 32 ? -9.408 -18.605 -31.428 1.00 30.54 35 HIS B N 1
ATOM 1425 C CA . HIS B 1 32 ? -8.135 -17.978 -31.753 1.00 35.94 35 HIS B CA 1
ATOM 1426 C C . HIS B 1 32 ? -7.170 -18.205 -30.604 1.00 34.79 35 HIS B C 1
ATOM 1427 O O . HIS B 1 32 ? -7.493 -17.896 -29.454 1.00 35.27 35 HIS B O 1
ATOM 1434 N N . LEU B 1 33 ? -5.983 -18.729 -30.911 1.00 35.19 36 LEU B N 1
ATOM 1435 C CA . LEU B 1 33 ? -4.968 -19.020 -29.901 1.00 40.58 36 LEU B CA 1
ATOM 1436 C C . LEU B 1 33 ? -3.760 -18.111 -30.097 1.00 40.70 36 LEU B C 1
ATOM 1437 O O . LEU B 1 33 ? -3.165 -18.090 -31.179 1.00 46.09 36 LEU B O 1
ATOM 1442 N N . ILE B 1 34 ? -3.408 -17.354 -29.064 1.00 41.91 37 ILE B N 1
ATOM 1443 C CA . ILE B 1 34 ? -2.216 -16.514 -29.088 1.00 44.52 37 ILE B CA 1
ATOM 1444 C C . ILE B 1 34 ? -1.038 -17.363 -28.628 1.00 51.10 37 ILE B C 1
ATOM 1445 O O . ILE B 1 34 ? -1.044 -17.892 -27.510 1.00 50.41 37 ILE B O 1
ATOM 1450 N N . GLU B 1 35 ? -0.036 -17.504 -29.493 1.00 52.48 38 GLU B N 1
ATOM 1451 C CA . GLU B 1 35 ? 1.106 -18.355 -29.199 1.00 55.20 38 GLU B CA 1
ATOM 1452 C C . GLU B 1 35 ? 2.011 -17.702 -28.159 1.00 56.81 38 GLU B C 1
ATOM 1453 O O . GLU B 1 35 ? 1.953 -16.488 -27.945 1.00 55.05 38 GLU B O 1
ATOM 1459 N N . PRO B 1 36 ? 2.880 -18.498 -27.503 1.00 60.86 39 PRO B N 1
ATOM 1460 C CA . PRO B 1 36 ? 2.962 -19.954 -27.692 1.00 59.98 39 PRO B CA 1
ATOM 1461 C C . PRO B 1 36 ? 1.973 -20.775 -26.853 1.00 58.72 39 PRO B C 1
ATOM 1462 O O . PRO B 1 36 ? 1.532 -20.335 -25.785 1.00 60.46 39 PRO B O 1
ATOM 1466 N N . LEU B 1 37 ? 1.654 -21.972 -27.345 1.00 58.24 40 LEU B N 1
ATOM 1467 C CA . LEU B 1 37 ? 0.789 -22.928 -26.670 1.00 61.11 40 LEU B CA 1
ATOM 1468 C C . LEU B 1 37 ? 1.618 -23.910 -25.839 1.00 64.14 40 LEU B C 1
ATOM 1469 O O . LEU B 1 37 ? 2.846 -23.823 -25.755 1.00 65.40 40 LEU B O 1
ATOM 1474 N N . GLY B 1 38 ? 0.924 -24.871 -25.226 1.00 61.56 41 GLY B N 1
ATOM 1475 C CA . GLY B 1 38 ? 1.579 -25.931 -24.486 1.00 62.44 41 GLY B CA 1
ATOM 1476 C C . GLY B 1 38 ? 1.225 -27.326 -24.969 1.00 61.28 41 GLY B C 1
ATOM 1477 O O . GLY B 1 38 ? 1.282 -28.281 -24.192 1.00 64.63 41 GLY B O 1
ATOM 1478 N N . PHE B 1 39 ? 0.868 -27.466 -26.245 1.00 65.46 42 PHE B N 1
ATOM 1479 C CA . PHE B 1 39 ? 0.515 -28.778 -26.801 1.00 64.96 42 PHE B CA 1
ATOM 1480 C C . PHE B 1 39 ? 0.484 -28.795 -28.334 1.00 66.38 42 PHE B C 1
ATOM 1481 O O . PHE B 1 39 ? 0.440 -27.753 -28.994 1.00 65.11 42 PHE B O 1
ATOM 1489 N N . SER B 1 58 ? -12.395 -22.962 -38.030 1.00 65.67 61 SER B N 1
ATOM 1490 C CA . SER B 1 58 ? -12.681 -21.769 -37.234 1.00 65.87 61 SER B CA 1
ATOM 1491 C C . SER B 1 58 ? -11.676 -21.563 -36.089 1.00 59.15 61 SER B C 1
ATOM 1492 O O . SER B 1 58 ? -11.917 -20.742 -35.201 1.00 58.65 61 SER B O 1
ATOM 1495 N N . VAL B 1 59 ? -10.563 -22.304 -36.122 1.00 54.76 62 VAL B N 1
ATOM 1496 C CA . VAL B 1 59 ? -9.546 -22.291 -35.068 1.00 54.32 62 VAL B CA 1
ATOM 1497 C C . VAL B 1 59 ? -8.189 -21.959 -35.685 1.00 57.71 62 VAL B C 1
ATOM 1498 O O . VAL B 1 59 ? -7.688 -22.713 -36.529 1.00 59.30 62 VAL B O 1
ATOM 1502 N N . ARG B 1 60 ? -7.576 -20.864 -35.227 1.00 53.66 63 ARG B N 1
ATOM 1503 C CA . ARG B 1 60 ? -6.359 -20.331 -35.827 1.00 50.73 63 ARG B CA 1
ATOM 1504 C C . ARG B 1 60 ? -5.378 -19.898 -34.743 1.00 46.36 63 ARG B C 1
ATOM 1505 O O . ARG B 1 60 ? -5.739 -19.745 -33.575 1.00 42.21 63 ARG B O 1
ATOM 1513 N N . ARG B 1 61 ? -4.127 -19.682 -35.151 1.00 45.04 64 ARG B N 1
ATOM 1514 C CA . ARG B 1 61 ? -3.037 -19.333 -34.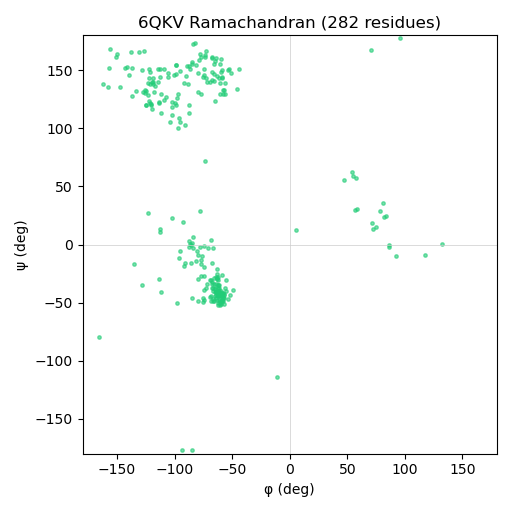249 1.00 43.15 64 ARG B CA 1
ATOM 1515 C C . ARG B 1 61 ? -2.413 -18.001 -34.656 1.00 44.32 64 ARG B C 1
ATOM 1516 O O . ARG B 1 61 ? -2.445 -17.612 -35.826 1.00 48.30 64 ARG B O 1
ATOM 1524 N N . TYR B 1 62 ? -1.868 -17.285 -33.677 1.00 40.22 65 TYR B N 1
ATOM 1525 C CA . TYR B 1 62 ? -1.333 -15.949 -33.905 1.00 44.89 65 TYR B CA 1
ATOM 1526 C C . TYR B 1 62 ? -0.089 -15.757 -33.053 1.00 49.56 65 TYR B C 1
ATOM 1527 O O . TYR B 1 62 ? 0.052 -16.395 -32.003 1.00 51.59 65 TYR B O 1
ATOM 1536 N N . PRO B 1 63 ? 0.844 -14.901 -33.495 1.00 51.11 66 PRO B N 1
ATOM 1537 C CA . PRO B 1 63 ? 2.093 -14.709 -32.742 1.00 51.51 66 PRO B CA 1
ATOM 1538 C C . PRO B 1 63 ? 1.952 -13.790 -31.539 1.00 52.56 66 PRO B C 1
ATOM 1539 O O . PRO B 1 63 ? 2.671 -13.935 -30.545 1.00 55.97 66 PRO B O 1
ATOM 1543 N N . TYR B 1 64 ? 1.036 -12.836 -31.620 1.00 48.01 67 TYR B N 1
ATOM 1544 C CA . TYR B 1 64 ? 0.829 -11.883 -30.544 1.00 52.27 67 TYR B CA 1
ATOM 1545 C C . TYR B 1 64 ? -0.594 -11.353 -30.669 1.00 49.00 67 TYR B C 1
ATOM 1546 O O . TYR B 1 64 ? -1.259 -11.536 -31.692 1.00 48.65 67 TYR B O 1
ATOM 1555 N N . LEU B 1 65 ? -1.046 -10.656 -29.630 1.00 48.66 68 LEU B N 1
ATOM 1556 C CA . LEU B 1 65 ? -2.475 -10.383 -29.505 1.00 50.57 68 LEU B CA 1
ATOM 1557 C C . LEU B 1 65 ? -2.973 -9.424 -30.581 1.00 46.06 68 LEU B C 1
ATOM 1558 O O . LEU B 1 65 ? -4.045 -9.645 -31.159 1.00 41.96 68 LEU B O 1
ATOM 1563 N N . GLN B 1 66 ? -2.233 -8.343 -30.855 1.00 46.59 69 GLN B N 1
ATOM 1564 C CA . GLN B 1 66 ? -2.754 -7.338 -31.781 1.00 46.03 69 GLN B CA 1
ATOM 1565 C C . GLN B 1 66 ? -2.970 -7.900 -33.182 1.00 43.65 69 GLN B C 1
ATOM 1566 O O . GLN B 1 66 ? -3.864 -7.438 -33.907 1.00 43.72 69 GLN B O 1
ATOM 1572 N N . SER B 1 67 ? -2.168 -8.887 -33.587 1.00 39.62 70 SER B N 1
ATOM 1573 C CA . SER B 1 67 ? -2.331 -9.457 -34.924 1.00 48.06 70 SER B CA 1
ATOM 1574 C C . SER B 1 67 ? -3.642 -10.223 -35.051 1.00 41.40 70 SER B C 1
ATOM 1575 O O . SER B 1 67 ? -4.263 -10.219 -36.120 1.00 42.40 70 SER B O 1
ATOM 1578 N N . CYS B 1 68 ? -4.086 -10.867 -33.971 1.00 42.92 71 CYS B N 1
ATOM 1579 C CA . CYS B 1 68 ? -5.418 -11.465 -33.960 1.00 40.88 71 CYS B CA 1
ATOM 1580 C C . CYS B 1 68 ? -6.496 -10.390 -34.040 1.00 39.84 71 CYS B C 1
ATOM 1581 O O . CYS B 1 68 ? -7.421 -10.475 -34.855 1.00 41.10 71 CYS B O 1
ATOM 1584 N N . LEU B 1 69 ? -6.390 -9.361 -33.203 1.00 37.15 72 LEU B N 1
ATOM 1585 C CA . LEU B 1 69 ? -7.383 -8.292 -33.231 1.00 43.61 72 LEU B CA 1
ATOM 1586 C C . LEU B 1 69 ? -7.473 -7.674 -34.617 1.00 46.22 72 LEU B C 1
ATOM 1587 O O . LEU B 1 69 ? -8.571 -7.445 -35.140 1.00 44.19 72 LEU B O 1
ATOM 1592 N N . GLU B 1 70 ? -6.321 -7.424 -35.242 1.00 46.50 73 GLU B N 1
ATOM 1593 C CA . GLU B 1 70 ? -6.329 -6.874 -36.592 1.00 45.41 73 GLU B CA 1
ATOM 1594 C C . GLU B 1 70 ? -6.988 -7.822 -37.577 1.00 42.20 73 GLU B C 1
ATOM 1595 O O . GLU B 1 70 ? -7.877 -7.414 -38.332 1.00 46.25 73 GLU B O 1
ATOM 1601 N N . ALA B 1 71 ? -6.566 -9.090 -37.586 1.00 43.37 74 ALA B N 1
ATOM 1602 C CA . ALA B 1 71 ? -7.135 -10.040 -38.536 1.00 40.79 74 ALA B CA 1
ATOM 1603 C C . ALA B 1 71 ? -8.641 -10.163 -38.365 1.00 42.20 74 ALA B C 1
ATOM 1604 O O . ALA B 1 71 ? -9.349 -10.485 -39.324 1.00 43.26 74 ALA B O 1
ATOM 1606 N N . LEU B 1 72 ? -9.149 -9.894 -37.166 1.00 42.14 75 LEU B N 1
ATOM 1607 C CA . LEU B 1 72 ? -10.574 -9.958 -36.883 1.00 45.42 75 LEU B CA 1
ATOM 1608 C C . LEU B 1 72 ? -11.307 -8.656 -37.194 1.00 43.84 75 LEU B C 1
ATOM 1609 O O . LEU B 1 72 ? -12.526 -8.591 -37.012 1.00 44.39 75 LEU B O 1
ATOM 1614 N N . GLY B 1 73 ? -10.610 -7.631 -37.673 1.00 45.62 76 GLY B N 1
ATOM 1615 C CA . GLY B 1 73 ? -11.262 -6.355 -37.915 1.00 48.59 76 GLY B CA 1
ATOM 1616 C C . GLY B 1 73 ? -11.413 -5.491 -36.685 1.00 45.33 76 GLY B C 1
ATOM 1617 O O . GLY B 1 73 ? -12.302 -4.643 -36.645 1.00 48.31 76 GLY B O 1
ATOM 1618 N N . GLN B 1 74 ? -10.571 -5.699 -35.679 1.00 45.74 77 GLN B N 1
ATOM 1619 C CA . GLN B 1 74 ? -10.585 -4.946 -34.429 1.00 48.48 77 GLN B CA 1
ATOM 1620 C C . GLN B 1 74 ? -11.943 -4.935 -33.731 1.00 48.78 77 GLN B C 1
ATOM 1621 O O . GLN B 1 74 ? -12.528 -3.860 -33.500 1.00 43.60 77 GLN B O 1
ATOM 1627 N N . PRO B 1 75 ? -12.451 -6.091 -33.322 1.00 44.19 78 PRO B N 1
ATOM 1628 C CA . PRO B 1 75 ? -13.773 -6.152 -32.693 1.00 39.92 78 PRO B CA 1
ATOM 1629 C C . PRO B 1 75 ? -13.734 -5.570 -31.288 1.00 35.80 78 PRO B C 1
ATOM 1630 O O . PRO B 1 75 ? -12.675 -5.333 -30.705 1.00 38.89 78 PRO B O 1
ATOM 1634 N N . ARG B 1 76 ? -14.926 -5.322 -30.746 1.00 33.00 79 ARG B N 1
ATOM 1635 C CA . ARG B 1 76 ? -15.053 -4.997 -29.335 1.00 31.41 79 ARG B CA 1
ATOM 1636 C C . ARG B 1 76 ? -14.436 -6.130 -28.518 1.00 33.34 79 ARG B C 1
ATOM 1637 O O . ARG B 1 76 ? -14.702 -7.299 -28.787 1.00 33.04 79 ARG B O 1
ATOM 1645 N N . LEU B 1 77 ? -13.605 -5.798 -27.534 1.00 28.91 80 LEU B N 1
ATOM 1646 C CA . LEU B 1 77 ? -12.845 -6.809 -26.812 1.00 29.70 80 LEU B CA 1
ATOM 1647 C C . LEU B 1 77 ? -13.121 -6.732 -25.320 1.00 30.18 80 LEU B C 1
ATOM 1648 O O . LEU B 1 77 ? -13.030 -5.660 -24.716 1.00 30.81 80 LEU B O 1
ATOM 1653 N N . PHE B 1 78 ? -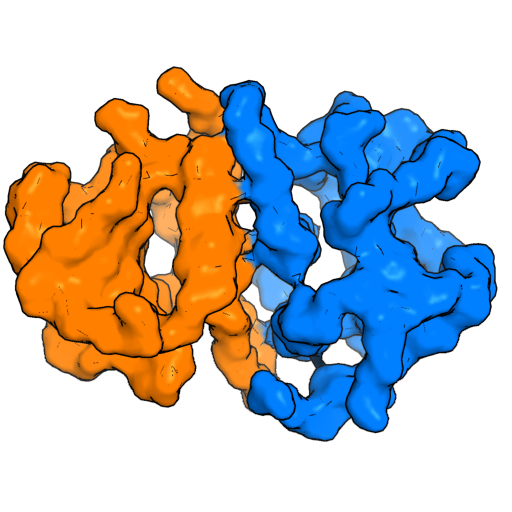13.460 -7.879 -24.731 1.00 29.82 81 PHE B N 1
ATOM 1654 C CA . PHE B 1 78 ? -13.603 -8.035 -23.291 1.00 30.27 81 PHE B CA 1
ATOM 1655 C C . PHE B 1 78 ? -12.603 -9.079 -22.821 1.00 29.90 81 PHE B C 1
ATOM 1656 O O . PHE B 1 78 ? -12.318 -10.043 -23.543 1.00 29.50 81 PHE B O 1
ATOM 1664 N N . ALA B 1 79 ? -12.043 -8.863 -21.633 1.00 27.04 82 ALA B N 1
ATOM 1665 C CA . ALA B 1 79 ? -11.110 -9.797 -21.017 1.00 31.90 82 ALA B CA 1
ATOM 1666 C C . ALA B 1 79 ? -11.689 -10.273 -19.695 1.00 34.05 82 ALA B C 1
ATOM 1667 O O . ALA B 1 79 ? -12.279 -9.490 -18.941 1.00 33.93 82 ALA B O 1
ATOM 1669 N N . PHE B 1 80 ? -11.514 -11.554 -19.412 1.00 35.22 83 PHE B N 1
ATOM 1670 C CA . PHE B 1 80 ? -12.170 -12.195 -18.278 1.00 38.45 83 PHE B CA 1
ATOM 1671 C C . PHE B 1 80 ? -11.102 -12.598 -17.277 1.00 46.20 83 PHE B C 1
ATOM 1672 O O . PHE B 1 80 ? -10.172 -13.337 -17.616 1.00 47.80 83 PHE B O 1
ATOM 1680 N N . THR B 1 81 ? -11.226 -12.079 -16.057 1.00 47.70 84 THR B N 1
ATOM 1681 C CA . THR B 1 81 ? -10.138 -12.108 -15.095 1.00 53.65 84 THR B CA 1
ATOM 1682 C C . THR B 1 81 ? -10.725 -11.986 -13.699 1.00 55.96 84 THR B C 1
ATOM 1683 O O . THR B 1 81 ? -11.794 -11.397 -13.509 1.00 52.88 84 THR B O 1
ATOM 1687 N N . THR B 1 82 ? -10.014 -12.557 -12.725 1.00 59.51 85 THR B N 1
ATOM 1688 C CA . THR B 1 82 ? -10.386 -12.368 -11.328 1.00 58.91 85 THR B CA 1
ATOM 1689 C C . THR B 1 82 ? -10.244 -10.906 -10.921 1.00 57.80 85 THR B C 1
ATOM 1690 O O . THR B 1 82 ? -11.029 -10.396 -10.112 1.00 56.47 85 THR B O 1
ATOM 1694 N N . LYS B 1 83 ? -9.251 -10.214 -11.484 1.00 58.82 86 LYS B N 1
ATOM 1695 C CA . LYS B 1 83 ? -8.990 -8.809 -11.194 1.00 60.33 86 LYS B CA 1
ATOM 1696 C C . LYS B 1 83 ? -10.103 -7.909 -11.731 1.00 62.03 86 LYS B C 1
ATOM 1697 O O . LYS B 1 83 ? -10.032 -6.682 -11.602 1.00 62.99 86 LYS B O 1
ATOM 1703 N N . GLY B 1 84 ? -11.148 -8.516 -12.293 1.00 56.17 87 GLY B N 1
ATOM 1704 C CA . GLY B 1 84 ? -12.122 -7.764 -13.065 1.00 50.61 87 GLY B CA 1
ATOM 1705 C C . GLY B 1 84 ? -12.911 -6.777 -12.222 1.00 52.43 87 GLY B C 1
ATOM 1706 O O . GLY B 1 84 ? -13.317 -7.065 -11.096 1.00 56.76 87 GLY B O 1
ATOM 1707 N N . SER B 1 85 ? -13.157 -5.607 -12.803 1.00 48.55 88 SER B N 1
ATOM 1708 C CA . SER B 1 85 ? -13.867 -4.505 -12.161 1.00 51.77 88 SER B CA 1
ATOM 1709 C C . SER B 1 85 ? -15.380 -4.624 -12.258 1.00 55.78 88 SER B C 1
ATOM 1710 O O . SER B 1 85 ? -16.090 -3.770 -11.714 1.00 57.89 88 SER B O 1
ATOM 1713 N N . ARG B 1 86 ? -15.887 -5.642 -12.944 1.00 53.04 89 ARG B N 1
ATOM 1714 C CA . ARG B 1 86 ? -17.269 -5.628 -13.393 1.00 49.59 89 ARG B CA 1
ATOM 1715 C C . ARG B 1 86 ? -17.710 -7.064 -13.632 1.00 45.07 89 ARG B C 1
ATOM 1716 O O . ARG B 1 86 ? -16.966 -7.860 -14.211 1.00 43.67 89 ARG B O 1
ATOM 1724 N N . ALA B 1 87 ? -18.908 -7.389 -13.164 1.00 46.69 90 ALA B N 1
ATOM 1725 C CA . ALA B 1 87 ? -19.447 -8.722 -13.361 1.00 39.07 90 ALA B CA 1
ATOM 1726 C C . ALA B 1 87 ? -19.776 -8.939 -14.832 1.00 35.38 90 ALA B C 1
ATOM 1727 O O . ALA B 1 87 ? -20.283 -8.042 -15.508 1.00 35.48 90 ALA B O 1
ATOM 1729 N N . PHE B 1 88 ? -19.482 -10.145 -15.327 1.00 31.89 91 PHE B N 1
ATOM 1730 C CA . PHE B 1 88 ? -19.625 -10.419 -16.753 1.00 30.62 91 PHE B CA 1
ATOM 1731 C C . PHE B 1 88 ? -21.070 -10.304 -17.222 1.00 29.25 91 PHE B C 1
ATOM 1732 O O . PHE B 1 88 ? -21.311 -10.062 -18.405 1.00 32.55 91 PHE B O 1
ATOM 1740 N N . HIS B 1 89 ? -22.043 -10.485 -16.336 1.00 27.08 92 HIS B N 1
ATOM 1741 C CA . HIS B 1 89 ? -23.428 -10.480 -16.788 1.00 30.03 92 HIS B CA 1
ATOM 1742 C C . HIS B 1 89 ? -24.038 -9.087 -16.824 1.00 33.45 92 HIS B C 1
ATOM 1743 O O . HIS B 1 89 ? -25.234 -8.966 -17.096 1.00 33.12 92 HIS B O 1
ATOM 1750 N N . GLU B 1 90 ? -23.260 -8.048 -16.521 1.00 33.41 93 GLU B N 1
ATOM 1751 C CA . GLU B 1 90 ? -23.746 -6.675 -16.571 1.00 32.79 93 GLU B CA 1
ATOM 1752 C C . GLU B 1 90 ? -23.515 -6.012 -17.924 1.00 36.90 93 GLU B C 1
ATOM 1753 O O . GLU B 1 90 ? -24.157 -4.999 -18.219 1.00 38.86 93 GLU B O 1
ATOM 1759 N N . VAL B 1 91 ? -22.657 -6.582 -18.763 1.00 31.81 94 VAL B N 1
ATOM 1760 C CA . VAL B 1 91 ? -22.431 -6.110 -20.122 1.00 35.80 94 VAL B CA 1
ATOM 1761 C C . VAL B 1 91 ? -23.600 -6.497 -21.016 1.00 33.05 94 VAL B C 1
ATOM 1762 O O . VAL B 1 91 ? -24.177 -7.583 -20.891 1.00 32.58 94 VAL B O 1
ATOM 1766 N N . ALA B 1 92 ? -23.915 -5.634 -21.973 1.00 33.61 95 ALA B N 1
ATOM 1767 C CA . ALA B 1 92 ? -24.821 -5.985 -23.066 1.00 33.38 95 ALA B CA 1
ATOM 1768 C C . ALA B 1 92 ? -23.965 -6.432 -24.250 1.00 37.13 95 ALA B C 1
ATOM 1769 O O . ALA B 1 92 ? -23.342 -5.601 -24.920 1.00 29.51 95 ALA B O 1
ATOM 1771 N N . TYR B 1 93 ? -23.929 -7.752 -24.508 1.00 28.15 96 TYR B N 1
ATOM 1772 C CA . TYR B 1 93 ? -23.094 -8.285 -25.574 1.00 29.96 96 TYR B CA 1
ATOM 1773 C C . TYR B 1 93 ? -23.743 -8.099 -26.951 1.00 31.82 96 TYR B C 1
ATOM 1774 O O . TYR B 1 93 ? -24.963 -7.948 -27.087 1.00 29.07 96 TYR B O 1
ATOM 1783 N N . GLN B 1 94 ? -22.900 -8.141 -27.981 1.00 24.13 97 GLN B N 1
ATOM 1784 C CA . GLN B 1 94 ? -23.326 -7.943 -29.363 1.00 32.91 97 GLN B CA 1
ATOM 1785 C C . GLN B 1 94 ? -22.653 -8.952 -30.272 1.00 31.36 97 GLN B C 1
ATOM 1786 O O . GLN B 1 94 ? -21.518 -9.372 -30.020 1.00 30.61 97 GLN B O 1
ATOM 1792 N N . ARG B 1 95 ? -23.330 -9.278 -31.375 1.00 32.32 98 ARG B N 1
ATOM 1793 C CA . ARG B 1 95 ? -22.679 -10.007 -32.461 1.00 31.64 98 ARG B CA 1
ATOM 1794 C C . ARG B 1 95 ? -21.325 -9.400 -32.773 1.00 31.26 98 ARG B C 1
ATOM 1795 O O . ARG B 1 95 ? -21.201 -8.182 -32.917 1.00 34.06 98 ARG B O 1
ATOM 1803 N N . GLY B 1 96 ? -20.314 -10.257 -32.910 1.00 33.00 99 GLY B N 1
ATOM 1804 C CA . GLY B 1 96 ? -18.973 -9.826 -33.242 1.00 37.12 99 GLY B CA 1
ATOM 1805 C C . GLY B 1 96 ? -18.061 -9.558 -32.063 1.00 32.85 99 GLY B C 1
ATOM 1806 O O . GLY B 1 96 ? -16.856 -9.341 -32.271 1.00 28.71 99 GLY B O 1
ATOM 1807 N N . ASP B 1 97 ? -18.589 -9.541 -30.842 1.00 30.04 100 ASP B N 1
ATOM 1808 C CA . ASP B 1 97 ? -17.751 -9.332 -29.673 1.00 29.16 100 ASP B CA 1
ATOM 1809 C C . ASP B 1 97 ? -16.667 -10.407 -29.568 1.00 28.83 100 ASP B C 1
ATOM 1810 O O . ASP B 1 97 ? -16.852 -11.561 -29.963 1.00 26.90 100 ASP B O 1
ATOM 1815 N N . ALA B 1 98 ? -15.538 -10.019 -28.991 1.00 26.88 101 ALA B N 1
ATOM 1816 C CA . ALA B 1 98 ? -14.412 -10.910 -28.784 1.00 30.69 101 ALA B CA 1
ATOM 1817 C C . ALA B 1 98 ? -14.139 -11.007 -27.293 1.00 27.03 101 ALA B C 1
ATOM 1818 O O . ALA B 1 98 ? -14.218 -10.006 -26.570 1.00 27.30 101 ALA B O 1
ATOM 1820 N N . PHE B 1 99 ? -13.825 -12.221 -26.851 1.00 28.39 102 PHE B N 1
ATOM 1821 C CA . PHE B 1 99 ? -13.633 -12.555 -25.443 1.00 26.21 102 PHE B CA 1
ATOM 1822 C C . PHE B 1 99 ? -12.231 -13.125 -25.262 1.00 25.30 102 PHE B C 1
ATOM 1823 O O . PHE B 1 99 ? -11.867 -14.115 -25.909 1.00 26.57 102 PHE B O 1
ATOM 1831 N N . LEU B 1 100 ? -11.461 -12.510 -24.381 1.00 25.59 103 LEU B N 1
ATOM 1832 C CA . LEU B 1 100 ? -10.069 -12.867 -24.148 1.00 28.21 103 LEU B CA 1
ATOM 1833 C C . LEU B 1 100 ? -9.915 -13.571 -22.799 1.00 27.51 103 LEU B C 1
ATOM 1834 O O . LEU B 1 100 ? -10.331 -13.037 -21.761 1.00 26.34 103 LEU B O 1
ATOM 1839 N N . PHE B 1 101 ? -9.293 -14.751 -22.807 1.00 30.11 104 PHE B N 1
ATOM 1840 C CA . PHE B 1 101 ? -9.086 -15.532 -21.591 1.00 26.49 104 PHE B CA 1
ATOM 1841 C C . PHE B 1 101 ? -7.602 -15.823 -21.389 1.00 31.77 104 PHE B C 1
ATOM 1842 O O . PHE B 1 101 ? -6.880 -16.121 -22.347 1.00 29.04 104 PHE B O 1
ATOM 1850 N N . GLY B 1 102 ? -7.153 -15.722 -20.142 1.00 33.97 105 GLY B N 1
ATOM 1851 C CA . GLY B 1 102 ? -5.776 -16.017 -19.793 1.00 41.21 105 GLY B CA 1
ATOM 1852 C C . GLY B 1 102 ? -5.537 -17.495 -19.568 1.00 42.29 105 GLY B C 1
ATOM 1853 O O . GLY B 1 102 ? -6.460 -18.322 -19.532 1.00 42.23 105 GLY B O 1
ATOM 1854 N N . PRO B 1 103 ? -4.265 -17.850 -19.395 1.00 45.38 106 PRO B N 1
ATOM 1855 C CA . PRO B 1 103 ? -3.893 -19.266 -19.272 1.00 48.83 106 PRO B CA 1
ATOM 1856 C C . PRO B 1 103 ? -4.269 -19.883 -17.930 1.00 52.65 106 PRO B C 1
ATOM 1857 O O . PRO B 1 103 ? -4.514 -19.193 -16.935 1.00 50.03 106 PRO B O 1
ATOM 1861 N N . GLU B 1 104 ? -4.272 -21.230 -17.935 1.00 55.22 107 GLU B N 1
ATOM 1862 C CA . GLU B 1 104 ? -4.561 -22.023 -16.733 1.00 60.01 107 GLU B CA 1
ATOM 1863 C C . GLU B 1 104 ? -3.557 -21.814 -15.601 1.00 59.91 107 GLU B C 1
ATOM 1864 O O . GLU B 1 104 ? -3.979 -21.624 -14.457 1.00 62.61 107 GLU B O 1
ATOM 1870 N N . SER B 1 105 ? -2.276 -21.654 -15.929 1.00 63.08 108 SER B N 1
ATOM 1871 C CA . SER B 1 105 ? -1.173 -21.726 -14.972 1.00 65.42 108 SER B CA 1
ATOM 1872 C C . SER B 1 105 ? -0.953 -20.376 -14.283 1.00 66.70 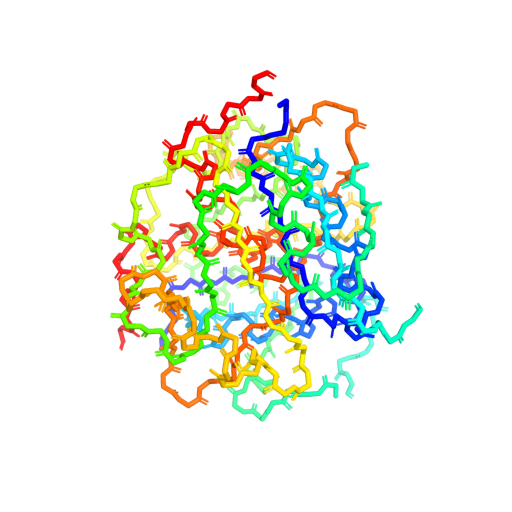108 SER B C 1
ATOM 1873 O O . SER B 1 105 ? -0.855 -20.299 -13.050 1.00 71.19 108 SER B O 1
ATOM 1876 N N . ARG B 1 106 ? -0.923 -19.231 -15.023 1.00 67.34 109 ARG B N 1
ATOM 1877 C CA . ARG B 1 106 ? -0.573 -17.955 -14.341 1.00 66.39 109 ARG B CA 1
ATOM 1878 C C . ARG B 1 106 ? -1.493 -16.757 -14.717 1.00 67.92 109 ARG B C 1
ATOM 1879 O O . ARG B 1 106 ? -1.551 -15.780 -13.978 1.00 71.03 109 ARG B O 1
ATOM 1887 N N . GLY B 1 107 ? -2.248 -16.840 -15.784 1.00 67.99 110 GLY B N 1
ATOM 1888 C CA . GLY B 1 107 ? -3.383 -15.940 -16.031 1.00 62.23 110 GLY B CA 1
ATOM 1889 C C . GLY B 1 107 ? -3.009 -14.763 -16.928 1.00 55.81 110 GLY B C 1
ATOM 1890 O O . GLY B 1 107 ? -1.867 -14.596 -17.357 1.00 62.29 110 GLY B O 1
ATOM 1891 N N . LEU B 1 108 ? -3.989 -13.902 -17.250 1.00 50.48 111 LEU B N 1
ATOM 1892 C CA . LEU B 1 108 ? -3.631 -12.874 -18.258 1.00 49.21 111 LEU B CA 1
ATOM 1893 C C . LEU B 1 108 ? -2.434 -12.045 -17.775 1.00 51.79 111 LEU B C 1
A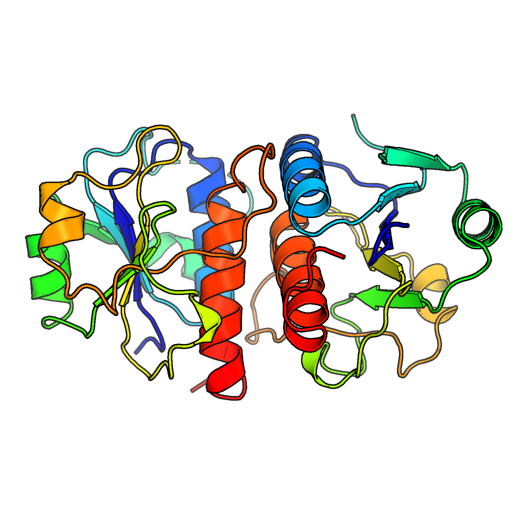TOM 1894 O O . LEU B 1 108 ? -2.443 -11.555 -16.636 1.00 53.95 111 LEU B O 1
ATOM 1899 N N . PRO B 1 109 ? -1.388 -11.870 -18.597 1.00 53.38 112 PRO B N 1
ATOM 1900 C CA . PRO B 1 109 ? -0.311 -10.945 -18.217 1.00 56.10 112 PRO B CA 1
ATOM 1901 C C . PRO B 1 109 ? -0.880 -9.592 -17.811 1.00 57.26 112 PRO B C 1
ATOM 1902 O O . PRO B 1 109 ? -1.914 -9.148 -18.320 1.00 54.87 112 PRO B O 1
ATOM 1906 N N . GLU B 1 110 ? -0.190 -8.952 -16.864 1.00 58.88 113 GLU B N 1
ATOM 1907 C CA . GLU B 1 110 ? -0.631 -7.671 -16.319 1.00 61.28 113 GLU B CA 1
ATOM 1908 C C . GLU B 1 110 ? -0.765 -6.626 -17.425 1.00 59.44 113 GLU B C 1
ATOM 1909 O O . GLU B 1 110 ? -1.769 -5.910 -17.502 1.00 61.94 113 GLU B O 1
ATOM 1915 N N . ASP B 1 111 ? 0.230 -6.541 -18.314 1.00 56.86 114 ASP B N 1
ATOM 1916 C CA . ASP B 1 111 ? 0.216 -5.498 -19.335 1.00 58.07 114 ASP B CA 1
ATOM 1917 C C . ASP B 1 111 ? -0.792 -5.783 -20.438 1.00 58.22 114 ASP B C 1
ATOM 1918 O O . ASP B 1 111 ? -1.178 -4.856 -21.155 1.00 58.05 114 ASP B O 1
ATOM 1923 N N . VAL B 1 112 ? -1.227 -7.033 -20.597 1.00 56.56 115 VAL B N 1
ATOM 1924 C CA . VAL B 1 112 ? -2.312 -7.298 -21.537 1.00 57.32 115 VAL B CA 1
ATOM 1925 C C . VAL B 1 112 ? -3.640 -6.858 -20.939 1.00 56.03 115 VAL B C 1
ATOM 1926 O O . VAL B 1 112 ? -4.410 -6.116 -21.564 1.00 55.14 115 VAL B O 1
ATOM 1930 N N . ARG B 1 113 ? -3.904 -7.275 -19.699 1.00 55.29 116 ARG B N 1
ATOM 1931 C CA . ARG B 1 113 ? -5.136 -6.879 -19.029 1.00 58.14 116 ARG B CA 1
ATOM 1932 C C . ARG B 1 113 ? -5.244 -5.368 -18.898 1.00 56.56 116 ARG B C 1
ATOM 1933 O O . ARG B 1 113 ? -6.333 -4.801 -19.054 1.00 54.89 116 ARG B O 1
ATOM 1941 N N . ASN B 1 114 ? -4.137 -4.693 -18.592 1.00 60.14 117 ASN B N 1
ATOM 1942 C CA . ASN B 1 114 ? -4.260 -3.259 -18.379 1.00 59.99 117 ASN B CA 1
ATOM 1943 C C . ASN B 1 114 ? -4.393 -2.482 -19.683 1.00 56.73 117 ASN B C 1
ATOM 1944 O O . ASN B 1 114 ? -4.718 -1.290 -19.633 1.00 59.25 117 ASN B O 1
ATOM 1949 N N . ALA B 1 115 ? -4.183 -3.129 -20.834 1.00 54.40 118 ALA B N 1
ATOM 1950 C CA . ALA B 1 115 ? -4.492 -2.549 -22.136 1.00 53.10 118 ALA B CA 1
ATOM 1951 C C . ALA B 1 115 ? -5.979 -2.604 -22.469 1.00 55.05 118 ALA B C 1
ATOM 1952 O O . ALA B 1 115 ? -6.377 -2.135 -23.540 1.00 53.72 118 ALA B O 1
ATOM 1954 N N . LEU B 1 116 ? -6.808 -3.187 -21.596 1.00 48.10 119 LEU B N 1
ATOM 1955 C CA . LEU B 1 116 ? -8.227 -3.047 -21.842 1.00 41.88 119 LEU B CA 1
ATOM 1956 C C . LEU B 1 116 ? -8.809 -1.964 -20.943 1.00 47.64 119 LEU B C 1
ATOM 1957 O O . LEU B 1 116 ? -8.355 -1.777 -19.808 1.00 44.36 119 LEU B O 1
ATOM 1962 N N . PRO B 1 117 ? -9.804 -1.220 -21.424 1.00 42.63 120 PRO B N 1
ATOM 1963 C CA . PRO B 1 117 ? -10.531 -0.309 -20.532 1.00 41.74 120 PRO B CA 1
ATOM 1964 C C . PRO B 1 117 ? -11.055 -1.055 -19.309 1.00 45.35 120 PRO B C 1
ATOM 1965 O O . PRO B 1 117 ? -11.373 -2.246 -19.365 1.00 42.61 120 PRO B O 1
ATOM 1969 N N . THR B 1 118 ? -11.159 -0.323 -18.199 1.00 48.02 121 THR B N 1
ATOM 1970 C CA . THR B 1 118 ? -11.532 -0.923 -16.921 1.00 45.07 121 THR B CA 1
ATOM 1971 C C . THR B 1 118 ? -12.918 -1.552 -16.980 1.00 43.93 121 THR B C 1
ATOM 1972 O O . THR B 1 118 ? -13.138 -2.636 -16.430 1.00 43.66 121 THR B O 1
ATOM 1976 N N . ASP B 1 119 ? -13.867 -0.887 -17.632 1.00 37.95 122 ASP B N 1
ATOM 1977 C CA . ASP B 1 119 ? -15.202 -1.445 -17.750 1.00 37.37 122 ASP B CA 1
ATOM 1978 C C . ASP B 1 119 ? -15.264 -2.643 -18.685 1.00 35.06 122 ASP B C 1
ATOM 1979 O O . ASP B 1 119 ? -16.346 -3.221 -18.840 1.00 38.30 122 ASP B O 1
ATOM 1984 N N . ARG B 1 120 ? -14.165 -3.027 -19.328 1.00 34.15 123 ARG B N 1
ATOM 1985 C CA . ARG B 1 120 ? -14.166 -4.225 -20.158 1.00 37.24 123 ARG B CA 1
ATOM 1986 C C . ARG B 1 120 ? -13.291 -5.339 -19.591 1.00 32.33 123 ARG B C 1
ATOM 1987 O O . ARG B 1 120 ? -13.013 -6.314 -20.293 1.00 29.91 123 ARG B O 1
ATOM 1995 N N . ARG B 1 121 ? -12.866 -5.230 -18.340 1.00 32.90 124 ARG B N 1
ATOM 1996 C CA . ARG B 1 121 ? -12.206 -6.334 -17.642 1.00 34.97 124 ARG B CA 1
ATOM 1997 C C . ARG B 1 121 ? -13.220 -6.924 -16.678 1.00 38.60 124 ARG B C 1
ATOM 1998 O O . ARG B 1 121 ? -13.498 -6.337 -15.627 1.00 36.72 124 ARG B O 1
ATOM 2006 N N . LEU B 1 122 ? -13.755 -8.088 -17.031 1.00 37.26 125 LEU B N 1
ATOM 2007 C CA . LEU B 1 122 ? -14.904 -8.663 -16.360 1.00 37.11 125 LEU B CA 1
ATOM 2008 C C . LEU B 1 122 ? -14.496 -9.885 -15.545 1.00 37.79 125 LEU B C 1
ATOM 2009 O O . LEU B 1 122 ? -13.538 -10.586 -15.874 1.00 36.45 125 LEU B O 1
ATOM 2014 N N . ARG B 1 123 ? -15.238 -10.134 -14.476 1.00 40.00 126 ARG B N 1
ATOM 2015 C CA . ARG B 1 123 ? -15.001 -11.285 -13.620 1.00 39.25 126 ARG B CA 1
ATOM 2016 C C . ARG B 1 123 ? -16.247 -12.154 -13.572 1.00 33.67 126 ARG B C 1
ATOM 2017 O O . ARG B 1 123 ? -17.375 -11.662 -13.702 1.00 32.23 126 ARG B O 1
ATOM 2025 N N . LEU B 1 124 ? -16.032 -13.467 -13.413 1.00 32.53 127 LEU B N 1
ATOM 2026 C CA . LEU B 1 124 ? -17.188 -14.284 -13.098 1.00 36.49 127 LEU B CA 1
ATOM 2027 C C . LEU B 1 124 ? -17.404 -14.302 -11.589 1.00 37.06 127 LEU B C 1
ATOM 2028 O O . LEU B 1 124 ? -16.460 -14.119 -10.817 1.00 38.50 127 LEU B O 1
ATOM 2033 N N . PRO B 1 125 ? -18.643 -14.457 -11.148 1.00 33.85 128 PRO B N 1
ATOM 2034 C CA . PRO B 1 125 ? -18.915 -14.417 -9.708 1.00 36.51 128 PRO B CA 1
ATOM 2035 C C . PRO B 1 125 ? -18.164 -15.527 -8.988 1.00 45.74 128 PRO B C 1
ATOM 2036 O O . PRO B 1 125 ? -18.203 -16.690 -9.393 1.00 44.94 128 PRO B O 1
ATOM 2040 N N . MET B 1 126 ? -17.453 -15.146 -7.929 1.00 42.02 129 MET B N 1
ATOM 2041 C CA . MET B 1 126 ? -16.549 -16.023 -7.199 1.00 52.62 129 MET B CA 1
ATOM 2042 C C . MET B 1 126 ? -16.927 -16.020 -5.726 1.00 50.20 129 MET B C 1
ATOM 2043 O O . MET B 1 126 ? -17.103 -14.951 -5.133 1.00 52.12 129 MET B O 1
ATOM 2048 N N . ARG B 1 127 ? -17.055 -17.211 -5.149 1.00 51.51 130 ARG B N 1
ATOM 2049 C CA . ARG B 1 127 ? -17.136 -17.346 -3.702 1.00 48.51 130 ARG B CA 1
ATOM 2050 C C . ARG B 1 127 ? -15.767 -17.094 -3.085 1.00 48.78 130 ARG B C 1
ATOM 2051 O O . ARG B 1 127 ? -14.737 -17.471 -3.650 1.00 46.57 130 ARG B O 1
ATOM 2059 N N . GLU B 1 128 ? -15.756 -16.446 -1.920 1.00 51.10 131 GLU B N 1
ATOM 2060 C CA . GLU B 1 128 ? -14.493 -16.122 -1.267 1.00 51.12 131 GLU B CA 1
ATOM 2061 C C . GLU B 1 128 ? -13.710 -17.388 -0.943 1.00 53.83 131 GLU B C 1
ATOM 2062 O O . GLU B 1 128 ? -14.277 -18.397 -0.510 1.00 52.47 131 GLU B O 1
ATOM 2068 N N . GLY B 1 129 ? -12.396 -17.332 -1.158 1.00 52.45 132 GLY B N 1
ATOM 2069 C CA . GLY B 1 129 ? -11.557 -18.483 -0.885 1.00 50.93 132 GLY B CA 1
ATOM 2070 C C . GLY B 1 129 ? -11.645 -19.606 -1.894 1.00 58.08 132 GLY B C 1
ATOM 2071 O O . GLY B 1 129 ? -11.180 -20.714 -1.615 1.00 60.95 132 GLY B O 1
ATOM 2072 N N . CYS B 1 130 ? -12.213 -19.353 -3.069 1.00 57.46 133 CYS B N 1
ATOM 2073 C CA . CYS B 1 130 ? -12.360 -20.369 -4.099 1.00 56.54 133 CYS B CA 1
ATOM 2074 C C . CYS B 1 130 ? -11.360 -20.135 -5.219 1.00 51.91 133 CYS B C 1
ATOM 2075 O O . CYS B 1 130 ? -11.048 -18.990 -5.556 1.00 56.73 133 CYS B O 1
ATOM 2078 N N . ARG B 1 131 ? -10.857 -21.223 -5.790 1.00 56.85 134 ARG B N 1
ATOM 2079 C CA . ARG B 1 131 ? -10.037 -21.084 -6.981 1.00 61.86 134 ARG B CA 1
ATOM 2080 C C . ARG B 1 131 ? -10.921 -20.825 -8.201 1.00 54.51 134 ARG B C 1
ATOM 2081 O O . ARG B 1 131 ? -12.134 -21.054 -8.183 1.00 52.72 134 ARG B O 1
ATOM 2089 N N . SER B 1 132 ? -10.299 -20.311 -9.257 1.00 54.02 135 SER B N 1
ATOM 2090 C CA . SER B 1 132 ? -10.999 -20.059 -10.508 1.00 54.36 135 SER B CA 1
ATOM 2091 C C . SER B 1 132 ? -11.597 -21.349 -11.076 1.00 45.63 135 SER B C 1
ATOM 2092 O O . SER B 1 132 ? -11.173 -22.464 -10.754 1.00 43.09 135 SER B O 1
ATOM 2095 N N . LEU B 1 133 ? -12.586 -21.179 -11.948 1.00 37.93 136 LEU B N 1
ATOM 2096 C CA . LEU B 1 133 ? -13.076 -22.302 -12.726 1.00 39.07 136 LEU B CA 1
ATOM 2097 C C . LEU B 1 133 ? -12.001 -22.797 -13.687 1.00 35.52 136 LEU B C 1
ATOM 2098 O O . LEU B 1 133 ? -11.079 -22.075 -14.065 1.00 35.42 136 LEU B O 1
ATOM 2103 N N . ASN B 1 134 ? -12.127 -24.062 -14.062 1.00 33.72 137 ASN B N 1
ATOM 2104 C CA . ASN B 1 134 ? -11.432 -24.590 -15.220 1.00 36.72 137 ASN B CA 1
ATOM 2105 C C . ASN B 1 134 ? -11.542 -23.594 -16.384 1.00 33.96 137 ASN B C 1
ATOM 2106 O O . ASN B 1 134 ? -12.487 -22.803 -16.462 1.00 30.18 137 ASN B O 1
ATOM 2111 N N . LEU B 1 135 ? -10.543 -23.596 -17.271 1.00 30.24 138 LEU B N 1
ATOM 2112 C CA . LEU B 1 135 ? -10.540 -22.647 -18.387 1.00 30.98 138 LEU B CA 1
ATOM 2113 C C . LEU B 1 135 ? -11.722 -22.880 -19.320 1.00 28.72 138 LEU B C 1
ATOM 2114 O O . LEU B 1 135 ? -12.417 -21.934 -19.708 1.00 24.23 138 LEU B O 1
ATOM 2119 N N . SER B 1 136 ? -11.958 -24.138 -19.709 1.00 23.33 139 SER B N 1
ATOM 2120 C CA . SER B 1 136 ? -13.036 -24.401 -20.651 1.00 26.41 139 SER B CA 1
ATOM 2121 C C . SER B 1 136 ? -14.402 -24.141 -20.017 1.00 22.26 139 SER B C 1
ATOM 2122 O O . SER B 1 136 ? -15.336 -23.738 -20.716 1.00 20.85 139 SER B O 1
ATOM 2125 N N . ASN B 1 137 ? -14.541 -24.346 -18.702 1.00 23.53 140 ASN B N 1
ATOM 2126 C CA . ASN B 1 137 ? -15.789 -23.971 -18.027 1.00 22.59 140 ASN B CA 1
ATOM 2127 C C . ASN B 1 137 ? -15.998 -22.455 -18.027 1.00 23.16 140 ASN B C 1
ATOM 2128 O O . ASN B 1 137 ? -17.138 -21.979 -18.094 1.00 21.98 140 ASN B O 1
ATOM 2133 N N . THR B 1 138 ? -14.923 -21.682 -17.867 1.00 21.87 141 THR B N 1
ATOM 2134 C CA . THR B 1 138 ? -15.043 -20.220 -17.893 1.00 25.43 141 THR B CA 1
ATOM 2135 C C . THR B 1 138 ? -15.501 -19.746 -19.261 1.00 22.88 141 THR B C 1
ATOM 2136 O O . THR B 1 138 ? -16.424 -18.922 -19.381 1.00 20.87 141 THR B O 1
ATOM 2140 N N . VAL B 1 139 ? -14.882 -20.286 -20.309 1.00 23.56 142 VAL B N 1
ATOM 2141 C CA . VAL B 1 139 ? -15.307 -19.982 -21.669 1.00 22.92 142 VAL B CA 1
ATOM 2142 C C . VAL B 1 139 ? -16.773 -20.370 -21.856 1.00 22.85 142 VAL B C 1
ATOM 2143 O O . VAL B 1 139 ? -17.588 -19.578 -22.340 1.00 23.35 142 VAL B O 1
ATOM 2147 N N . ALA B 1 140 ? -17.135 -21.590 -21.446 1.00 21.10 143 ALA B N 1
ATOM 2148 C CA . ALA B 1 140 ? -18.503 -22.055 -21.658 1.00 22.35 143 ALA B CA 1
ATOM 2149 C C . ALA B 1 140 ? -19.513 -21.109 -21.016 1.00 22.35 143 ALA B C 1
ATOM 2150 O O . ALA B 1 140 ? -20.454 -20.657 -21.674 1.00 21.88 143 ALA B O 1
ATOM 2152 N N . VAL B 1 141 ? -19.322 -20.786 -19.730 1.00 17.97 144 VAL B N 1
ATOM 2153 C CA . VAL B 1 141 ? -20.257 -19.898 -19.032 1.00 20.87 144 VAL B CA 1
ATOM 2154 C C . VAL B 1 141 ? -20.296 -18.516 -19.676 1.00 23.72 144 VAL B C 1
ATOM 2155 O O . VAL B 1 141 ? -21.368 -17.924 -19.842 1.00 21.65 144 VAL B O 1
ATOM 2159 N N . THR B 1 142 ? -19.133 -17.981 -20.050 1.00 22.56 145 THR B N 1
ATOM 2160 C CA . THR B 1 142 ? -19.084 -16.649 -20.658 1.00 26.62 145 THR B CA 1
ATOM 2161 C C . THR B 1 142 ? -19.839 -16.603 -21.982 1.00 26.84 145 THR B C 1
ATOM 2162 O O . THR B 1 142 ? -20.705 -15.741 -22.195 1.00 25.44 145 THR B O 1
ATOM 2166 N N . VAL B 1 143 ? -19.526 -17.534 -22.886 1.00 25.56 146 VAL B N 1
ATOM 2167 C CA . VAL B 1 143 ? -20.143 -17.540 -24.214 1.00 24.83 146 VAL B CA 1
ATOM 2168 C C . VAL B 1 143 ? -21.646 -17.788 -24.119 1.00 24.88 146 VAL B C 1
ATOM 2169 O O . VAL B 1 143 ? -22.439 -17.170 -24.842 1.00 23.05 146 VAL B O 1
ATOM 2173 N N . TYR B 1 144 ? -22.070 -18.699 -23.241 1.00 22.42 147 TYR B N 1
ATOM 2174 C CA . TYR B 1 144 ? -23.504 -18.985 -23.162 1.00 28.31 147 TYR B CA 1
ATOM 2175 C C . TYR B 1 144 ? -24.292 -17.823 -22.572 1.00 22.80 147 TYR B C 1
ATOM 2176 O O . TYR B 1 144 ? -25.475 -17.658 -22.901 1.00 24.78 147 TYR B O 1
ATOM 2185 N N . GLU B 1 145 ? -23.688 -17.033 -21.679 1.00 22.57 148 GLU B N 1
ATOM 2186 C CA . GLU B 1 145 ? -24.371 -15.830 -21.203 1.00 26.40 148 GLU B CA 1
ATOM 2187 C C . GLU B 1 145 ? -24.526 -14.798 -22.326 1.00 24.99 148 GLU B C 1
ATOM 2188 O O . GLU B 1 145 ? -25.604 -14.215 -22.499 1.00 23.61 148 GLU B O 1
ATOM 2194 N N . ALA B 1 146 ? -23.449 -14.537 -23.076 1.00 22.39 149 ALA B N 1
ATOM 2195 C CA . ALA B 1 146 ? -23.547 -13.687 -24.266 1.00 25.35 149 ALA B CA 1
ATOM 2196 C C . ALA B 1 146 ? -24.567 -14.239 -25.258 1.00 26.09 149 ALA B C 1
ATOM 2197 O O . ALA B 1 146 ? -25.405 -13.498 -25.789 1.00 25.89 149 ALA B O 1
ATOM 2199 N N . TRP B 1 147 ? -24.508 -15.547 -25.526 1.00 23.29 150 TRP B N 1
ATOM 2200 C CA . TRP B 1 147 ? -25.446 -16.158 -26.466 1.00 24.63 150 TRP B CA 1
ATOM 2201 C C . TRP B 1 147 ? -26.883 -16.037 -25.968 1.00 27.81 150 TRP B C 1
ATOM 2202 O O . TRP B 1 147 ? -27.799 -15.754 -26.752 1.00 27.08 150 TRP B O 1
ATOM 2213 N N . ARG B 1 148 ? -27.097 -16.244 -24.664 1.00 27.45 151 ARG B N 1
ATOM 2214 C CA . ARG B 1 148 ? -28.424 -16.083 -24.080 1.00 24.41 151 ARG B CA 1
ATOM 2215 C C . ARG B 1 148 ? -28.971 -14.684 -24.339 1.00 29.52 151 ARG B C 1
ATOM 2216 O O . ARG B 1 148 ? -30.156 -14.518 -24.649 1.00 27.35 151 ARG B O 1
ATOM 2224 N N . GLN B 1 149 ? -28.120 -13.661 -24.198 1.00 28.07 152 GLN B N 1
ATOM 2225 C CA . GLN B 1 149 ? -28.559 -12.289 -24.439 1.00 32.02 152 GLN B CA 1
ATOM 2226 C C . GLN B 1 149 ? -28.983 -12.083 -25.887 1.00 27.36 152 GLN B C 1
ATOM 2227 O O . GLN B 1 149 ? -29.843 -11.239 -26.172 1.00 33.28 152 GLN B O 1
ATOM 2233 N N . LEU B 1 150 ? -28.394 -12.828 -26.813 1.00 28.62 153 LEU B N 1
ATOM 2234 C CA . LEU B 1 150 ? -28.788 -12.760 -28.210 1.00 32.96 153 LEU B CA 1
ATOM 2235 C C . LEU B 1 150 ? -29.836 -13.798 -28.561 1.00 32.83 153 LEU B C 1
ATOM 2236 O O . LEU B 1 150 ? -29.997 -14.121 -29.740 1.00 32.66 153 LEU B O 1
ATOM 2241 N N . GLY B 1 151 ? -30.538 -14.336 -27.557 1.00 34.05 154 GLY B N 1
ATOM 2242 C CA . GLY B 1 151 ? -31.643 -15.243 -27.799 1.00 35.94 154 GLY B CA 1
ATOM 2243 C C . GLY B 1 151 ? -31.244 -16.607 -28.305 1.00 36.57 154 GLY B C 1
ATOM 2244 O O . GLY B 1 151 ? -32.085 -17.323 -28.849 1.00 36.66 154 GLY B O 1
ATOM 2245 N N . PHE B 1 152 ? -29.980 -16.991 -28.132 1.00 35.07 155 PHE B N 1
ATOM 2246 C CA . PHE B 1 152 ? -29.459 -18.261 -28.630 1.00 32.41 155 PHE B CA 1
ATOM 2247 C C . PHE B 1 152 ? -29.664 -18.409 -30.136 1.00 37.15 155 PHE B C 1
ATOM 2248 O O . PHE B 1 152 ? -29.781 -19.525 -30.645 1.00 38.56 155 PHE B O 1
ATOM 2256 N N . ALA B 1 153 ? -29.675 -17.292 -30.859 1.00 36.34 156 ALA B N 1
ATOM 2257 C CA . ALA B 1 153 ? -29.821 -17.332 -32.310 1.00 38.40 156 ALA B CA 1
ATOM 2258 C C . ALA B 1 153 ? -28.724 -18.171 -32.958 1.00 41.56 156 ALA B C 1
ATOM 2259 O O . ALA B 1 153 ? -27.535 -18.021 -32.650 1.00 41.72 156 ALA B O 1
ATOM 2261 N N . MET B 1 154 ? -29.128 -19.058 -33.872 1.00 43.54 157 MET B N 1
ATOM 2262 C CA . MET B 1 154 ? -28.174 -19.804 -34.680 1.00 44.80 157 MET B CA 1
ATOM 2263 C C . MET B 1 154 ? -27.658 -19.007 -35.866 1.00 49.66 157 MET B C 1
ATOM 2264 O O . MET B 1 154 ? -26.646 -19.399 -36.453 1.00 51.89 157 MET B O 1
ATOM 2269 N N . ASP B 1 155 ? -28.315 -17.899 -36.204 1.00 52.59 158 ASP B N 1
ATOM 2270 C CA . ASP B 1 155 ? -28.055 -17.118 -37.418 1.00 55.54 158 ASP B CA 1
ATOM 2271 C C . ASP B 1 155 ? -27.615 -17.967 -38.604 1.00 54.56 158 ASP B C 1
ATOM 2272 O O . ASP B 1 155 ? -26.423 -18.096 -38.882 1.00 61.90 158 ASP B O 1
#

CATH classification: 3.40.1280.10

Radius of gyration: 18.5 Å; Cα contacts (8 Å, |Δi|>4): 539; chains: 2; bounding box: 46×47×43 Å

Solvent-accessible surface area: 12977 Å² total; per-residue (Å²): 163,84,11,0,24,0,0,1,17,35,1,36,80,72,87,9,2,14,32,0,7,26,0,4,26,0,0,13,8,14,6,6,0,2,52,98,26,55,27,137,46,164,152,57,52,82,166,172,17,93,56,65,20,152,95,24,76,156,22,107,40,0,12,111,74,38,59,93,25,70,23,2,0,17,15,108,135,9,62,61,9,3,63,101,10,80,9,89,126,26,0,0,0,0,3,11,7,57,90,143,33,10,55,112,125,26,25,79,85,11,73,76,71,68,48,0,94,13,12,61,59,170,90,39,180,70,16,12,19,0,0,24,0,0,5,0,0,7,11,0,0,60,57,35,61,15,29,73,125,166,70,13,0,22,0,0,1,23,59,2,51,69,67,86,8,13,34,16,0,71,62,0,4,50,0,0,16,3,6,0,4,8,2,56,96,35,50,95,86,62,147,140,22,92,122,25,85,23,0,13,115,79,40,63,92,26,66,20,2,0,12,21,96,99,9,62,70,6,3,57,105,9,77,8,99,132,25,2,0,0,0,3,13,19,56,78,229,26,16,49,124,111,20,25,79,82,9,74,79,73,70,31,0,93,21,12,68,56,172,89,29,134,44,15,30,15,0,0,20,0,0,4,0,0,6,11,0,0,63,57,35,61,16,30,74,123

Foldseek 3Di:
DAQEEEEEEQAADVVLVVLLLVLCVLLRYAYEYEDDHNDDLPHDDDCVRSVRYYYDPHPVVVCVVLVNFAEAEEDPPAPEALLVDQAGGSYYYYWYYPPPTDDPVVQVVDPRNRHHYHDDDPPDDDDDPSVVVNVNSVSNCVSVVSDPD/DAQEEEEEEAEADVVLVVLLVVLCVQLRYCYEYADDHHPCYYYDPHDVVVCVVLVNFAEAEEDPPAPAALLVDQAGGSYYYYWYYPPPTDDPVVLVVDPRNRHHYHDDDPPDDDDDRSVVVNVNSVSNCVSVVSDPD

Secondary structure (DSSP, 8-state):
--S-EEEEES---HHHHHHHHHHHHHHT-EEEEESSPSS-------HHHHTT-EEESSHHHHHHHTTS--EEEE-TT-SEEGGGS---TT-EEEE--TTT---HHHHHTS-GGGEEE----TTPPPPPHHHHHHHHHHHHHHHTTT---/--SEEEEEES---HHHHHHHHHHHHHHTEEEEEESP----EEEESSHHHHHHHTTS--EEEE-TT-SEEGGGS---TT-EEEE--SSS-S-HHHHTTS-GGGEEE----TT-PPP-HHHHHHHHHHHHHHHTTT---